Protein AF-0000000072976075 (afdb_homodimer)

Sequence (258 aa):
MTHRFPLRVYYEDTDFGGIVYYANYLKFIERGRSEWVRDKGVDQVAMKRDDGVVFAVRRVEADYYSPARYDDELVVVTAVEAVTGARWIVRQTVERGGEVLFSALVTIVAINEAGAPTRLPAAFRRNLNMTHRFPLRVYYEDTDFGGIVYYANYLKFIERGRSEWVRDKGVDQVAMKRDDGVVFAVRRVEADYYSPARYDDELVVVTAVEAVTGARWIVRQTVERGGEVLFSALVTIVAINEAGAPTRLPAAFRRNLN

Solvent-accessible surface area (backbone atoms only — not comparable to full-atom values): 13659 Å² total; per-residue (Å²): 132,76,42,79,36,79,46,72,39,46,77,89,44,40,42,98,87,62,26,47,34,77,51,48,55,52,53,51,47,48,52,32,49,52,53,48,42,43,74,43,67,47,54,67,66,55,36,33,73,77,68,39,36,47,80,41,74,40,34,41,41,35,41,49,72,51,84,54,40,70,67,40,64,34,34,23,38,40,36,80,74,46,74,61,68,32,34,39,32,35,41,34,36,38,23,47,92,82,43,73,25,33,39,32,43,38,33,34,32,27,22,34,84,87,67,42,77,34,72,56,55,66,48,55,64,68,55,74,110,132,76,44,80,35,80,48,72,37,46,78,89,44,40,43,99,85,60,27,48,33,77,53,50,54,52,53,52,48,48,52,32,49,51,51,49,43,44,75,42,68,44,55,65,67,55,36,33,73,77,68,39,34,46,80,40,73,40,33,40,40,36,41,48,73,51,84,53,40,72,67,38,66,35,35,22,36,41,38,79,72,46,73,60,67,31,35,38,32,34,40,35,34,38,22,47,91,82,42,72,25,30,39,34,43,37,34,34,32,26,23,35,84,87,67,43,78,32,72,55,55,66,48,56,65,67,54,73,110

Radius of gyration: 19.11 Å; Cα contacts (8 Å, |Δi|>4): 547; chains: 2; bounding box: 45×56×40 Å

InterPro domains:
  IPR006683 Thioesterase domain [PF03061] (17-100)
  IPR006684 Acyl-CoA thioester hydrolase YbgC/YbaW family [PIRSF003230] (2-128)
  IPR006684 Acyl-CoA thioester hydrolase YbgC/YbaW family [TIGR00051] (6-109)
  IPR014166 Tol-Pal system-associated acyl-CoA thioesterase [TIGR02799] (3-125)
  IPR029069 HotDog domain superfamily [SSF54637] (1-128)
  IPR050563 4-hydroxybenzoyl-CoA thioesterase [PTHR31793] (3-128)

Foldseek 3Di:
DKQKDKDWAAPVQADPVQFGDPVCVVVVLVVRVVVVCVVLVDDQVCCCVPPQKHKDWDDKDKDFAATHHHGFMKMKIKDWDDDDFFKTWIKIFIDGPRHTGMIMIIIMGMAGNVRHGGGDDPSVVVRND/DKQKDKDWAAPVQADPVQFGDPVCVVVVLVVRVVVVCVVLVDDQVCCCVPPQKHKDWDDKDKDFAATHHHGFMKMKIKDWDDDDFFKTWIKIFIDGPRHTGMIMIIIMGMAGNVRHGGGDDPSVVVRND

Nearest PDB structures (foldseek):
  3hm0-assembly1_B  TM=9.216E-01  e=7.846E-13  Bartonella henselae
  4k00-assembly1_A  TM=9.293E-01  e=4.569E-12  Synechocystis sp. PCC 6803 substr. Kazusa
  2egi-assembly1_C  TM=9.363E-01  e=1.166E-10  Aquifex aeolicus
  5wh9-assembly2_C-3  TM=9.247E-01  e=1.837E-10  Halalkalibacterium halodurans C-125
  1z54-assembly1_C  TM=9.366E-01  e=4.561E-10  Thermus thermophilus HB8

Organism: NCBI:txid391626

Structure (mmCIF, N/CA/C/O backbone):
data_AF-0000000072976075-model_v1
#
loop_
_entity.id
_entity.type
_entity.pdbx_description
1 polymer 'Acyl-CoA thioester hydrolase'
#
loop_
_atom_site.group_PDB
_atom_site.id
_atom_site.type_symbol
_atom_site.label_atom_id
_atom_site.label_alt_id
_atom_site.label_comp_id
_atom_site.label_asym_id
_atom_site.label_entity_id
_atom_site.label_seq_id
_atom_site.pdbx_PDB_ins_code
_atom_site.Cartn_x
_atom_si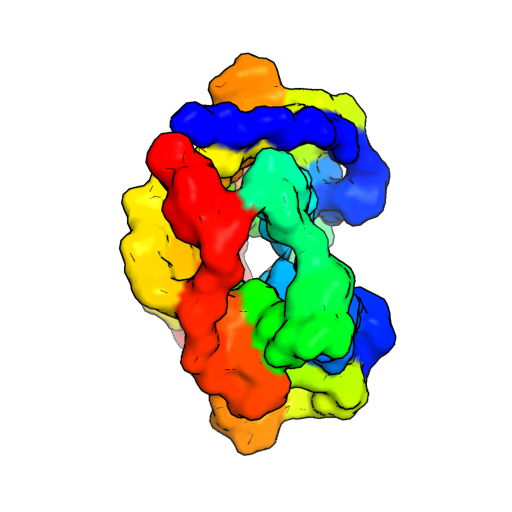te.Cartn_y
_atom_site.Cartn_z
_atom_site.occupancy
_atom_site.B_iso_or_equiv
_atom_site.auth_seq_id
_atom_site.auth_comp_id
_atom_site.auth_asym_id
_atom_site.auth_atom_id
_atom_site.pdbx_PDB_model_num
ATOM 1 N N . MET A 1 1 ? 13.117 22.078 -1.933 1 66.62 1 MET A N 1
ATOM 2 C CA . MET A 1 1 ? 14.172 21.234 -1.359 1 66.62 1 MET A CA 1
ATOM 3 C C . MET A 1 1 ? 13.648 19.844 -1.054 1 66.62 1 MET A C 1
ATOM 5 O O . MET A 1 1 ? 12.492 19.672 -0.658 1 66.62 1 MET A O 1
ATOM 9 N N . THR A 1 2 ? 14.367 18.656 -1.44 1 87.81 2 THR A N 1
ATOM 10 C CA . THR A 1 2 ? 13.992 17.25 -1.223 1 87.81 2 THR A CA 1
ATOM 11 C C . THR A 1 2 ? 14.32 16.828 0.204 1 87.81 2 THR A C 1
ATOM 13 O O . THR A 1 2 ? 15.289 17.312 0.798 1 87.81 2 THR A O 1
ATOM 16 N N . HIS A 1 3 ? 13.453 16.203 0.891 1 96.56 3 HIS A N 1
ATOM 17 C CA . HIS A 1 3 ? 13.633 15.625 2.219 1 96.56 3 HIS A CA 1
ATOM 18 C C . HIS A 1 3 ? 14.094 14.172 2.135 1 96.56 3 HIS A C 1
ATOM 20 O O . HIS A 1 3 ? 13.586 13.398 1.319 1 96.56 3 HIS A O 1
ATOM 26 N N . ARG A 1 4 ? 15.156 13.828 2.98 1 98.38 4 ARG A N 1
ATOM 27 C CA . ARG A 1 4 ? 15.734 12.484 2.99 1 98.38 4 ARG A CA 1
ATOM 28 C C . ARG A 1 4 ? 15.625 11.852 4.375 1 98.38 4 ARG A C 1
ATOM 30 O O . ARG A 1 4 ? 16.078 12.438 5.363 1 98.38 4 ARG A O 1
ATOM 37 N N . PHE A 1 5 ? 15.039 10.648 4.441 1 98.69 5 PHE A N 1
ATOM 38 C CA . PHE A 1 5 ? 14.82 9.93 5.691 1 98.69 5 PHE A CA 1
ATOM 39 C C . PHE A 1 5 ? 15.43 8.539 5.625 1 98.69 5 PHE A C 1
ATOM 41 O O . PHE A 1 5 ? 14.977 7.691 4.855 1 98.69 5 PHE A O 1
ATOM 48 N N . PRO A 1 6 ? 16.469 8.242 6.504 1 98.75 6 PRO A N 1
ATOM 49 C CA . PRO A 1 6 ? 17.078 6.918 6.492 1 98.75 6 PRO A CA 1
ATOM 50 C C . PRO A 1 6 ? 16.266 5.879 7.25 1 98.75 6 PRO A C 1
ATOM 52 O O . PRO A 1 6 ? 15.617 6.207 8.25 1 98.75 6 PRO A O 1
ATOM 55 N N . LEU A 1 7 ? 16.312 4.633 6.719 1 98.25 7 LEU A N 1
ATOM 56 C CA . LEU A 1 7 ? 15.719 3.541 7.48 1 98.25 7 LEU A CA 1
ATOM 57 C C . LEU A 1 7 ? 16.422 2.221 7.191 1 98.25 7 LEU A C 1
ATOM 59 O O . LEU A 1 7 ? 17.062 2.072 6.148 1 98.25 7 LEU A O 1
ATOM 63 N N . ARG A 1 8 ? 16.312 1.304 8.148 1 98.69 8 ARG A N 1
ATOM 64 C CA . ARG A 1 8 ? 16.828 -0.059 8.062 1 98.69 8 ARG A CA 1
ATOM 65 C C . ARG A 1 8 ? 15.703 -1.061 7.859 1 98.69 8 ARG A C 1
ATOM 67 O O . ARG A 1 8 ? 14.641 -0.937 8.477 1 98.69 8 ARG A O 1
ATOM 74 N N . VAL A 1 9 ? 15.938 -2.053 6.977 1 98.88 9 VAL A N 1
ATOM 75 C CA . VAL A 1 9 ? 14.969 -3.129 6.801 1 98.88 9 VAL A CA 1
ATOM 76 C C . VAL A 1 9 ? 15.164 -4.188 7.883 1 98.88 9 VAL A C 1
ATOM 78 O O . VAL A 1 9 ? 16.266 -4.703 8.062 1 98.88 9 VAL A O 1
ATOM 81 N N . TYR A 1 10 ? 14.102 -4.574 8.555 1 98.62 10 TYR A N 1
ATOM 82 C CA . TYR A 1 10 ? 14.133 -5.586 9.602 1 98.62 10 TYR A CA 1
ATOM 83 C C . TYR A 1 10 ? 13.352 -6.824 9.188 1 98.62 10 TYR A C 1
ATOM 85 O O . TYR A 1 10 ? 12.719 -6.844 8.125 1 98.62 10 TYR A O 1
ATOM 93 N N . TYR A 1 11 ? 13.367 -7.855 10.055 1 97.94 11 TYR A N 1
ATOM 94 C CA . TYR A 1 11 ? 12.742 -9.141 9.766 1 97.94 11 TYR A CA 1
ATOM 95 C C . TYR A 1 11 ? 11.258 -8.977 9.484 1 97.94 11 TYR A C 1
ATOM 97 O O . TYR A 1 11 ? 10.727 -9.586 8.547 1 97.94 11 TYR A O 1
ATOM 105 N N . GLU A 1 12 ? 10.531 -8.148 10.172 1 98 12 GLU A N 1
ATOM 106 C CA . GLU A 1 12 ? 9.078 -8 10.086 1 98 12 GLU A CA 1
ATOM 107 C C . GLU A 1 12 ? 8.672 -7.316 8.781 1 98 12 GLU A C 1
ATOM 109 O O . GLU A 1 12 ? 7.496 -7.316 8.414 1 98 12 GLU A O 1
ATOM 114 N N . ASP A 1 13 ? 9.703 -6.711 8.109 1 98.56 13 ASP A N 1
ATOM 115 C CA . ASP A 1 13 ? 9.422 -6.008 6.863 1 98.56 13 ASP A CA 1
ATOM 116 C C . ASP A 1 13 ? 9.375 -6.977 5.684 1 98.56 13 ASP A C 1
ATOM 118 O O . ASP A 1 13 ? 8.93 -6.617 4.594 1 98.56 13 ASP A O 1
ATOM 122 N N . THR A 1 14 ? 9.945 -8.211 5.812 1 98.31 14 THR A N 1
ATOM 123 C CA . THR A 1 14 ? 10.133 -9.133 4.695 1 98.31 14 THR A CA 1
ATOM 124 C C . THR A 1 14 ? 8.984 -10.148 4.633 1 98.31 14 THR A C 1
ATOM 126 O O . THR A 1 14 ? 8.141 -10.188 5.527 1 98.31 14 THR A O 1
ATOM 129 N N . ASP A 1 15 ? 8.93 -10.891 3.471 1 96.25 15 ASP A N 1
ATOM 130 C CA . ASP A 1 15 ? 7.824 -11.82 3.246 1 96.25 15 ASP A CA 1
ATOM 131 C C . ASP A 1 15 ? 8.344 -13.195 2.834 1 96.25 15 ASP A C 1
ATOM 133 O O . ASP A 1 15 ? 9.523 -13.5 3.018 1 96.25 15 ASP A O 1
ATOM 137 N N . PHE A 1 16 ? 7.371 -14.031 2.361 1 88.38 16 PHE A N 1
ATOM 138 C CA . PHE A 1 16 ? 7.574 -15.406 1.923 1 88.38 16 PHE A CA 1
ATOM 139 C C . PHE A 1 16 ? 8.672 -15.477 0.867 1 88.38 16 PHE A C 1
ATOM 141 O O . PHE A 1 16 ? 9.438 -16.438 0.829 1 88.38 16 PHE A O 1
ATOM 148 N N . GLY A 1 17 ? 8.93 -14.461 0.146 1 88 17 GLY A N 1
ATOM 149 C CA . GLY A 1 17 ? 9.93 -14.414 -0.907 1 88 17 GLY A CA 1
ATOM 150 C C . GLY A 1 17 ? 11.297 -13.984 -0.411 1 88 17 GLY A C 1
ATOM 151 O O . GLY A 1 17 ? 12.273 -14.008 -1.165 1 88 17 GLY A O 1
ATOM 152 N N . GLY A 1 18 ? 11.406 -13.531 0.884 1 91.56 18 GLY A N 1
ATOM 153 C CA . GLY A 1 18 ? 12.68 -13.125 1.468 1 91.56 18 GLY A CA 1
ATOM 154 C C . GLY A 1 18 ? 13.023 -11.672 1.186 1 91.56 18 GLY A C 1
ATOM 155 O O . GLY A 1 18 ? 14.172 -11.258 1.361 1 91.56 18 GLY A O 1
ATOM 156 N N . ILE A 1 19 ? 12.156 -11 0.648 1 97.75 19 ILE A N 1
ATOM 157 C CA . ILE A 1 19 ? 12.328 -9.586 0.322 1 97.75 19 ILE A CA 1
ATOM 158 C C . ILE A 1 19 ? 11.297 -8.75 1.081 1 97.75 19 ILE A C 1
ATOM 160 O O . ILE A 1 19 ? 10.414 -9.297 1.741 1 97.75 19 ILE A O 1
ATOM 164 N N . VAL A 1 20 ? 11.469 -7.453 1.024 1 98.81 20 VAL A N 1
ATOM 165 C CA . VAL A 1 20 ? 10.484 -6.586 1.661 1 98.81 20 VAL A CA 1
ATOM 166 C C . VAL A 1 20 ? 9.109 -6.82 1.041 1 98.81 20 VAL A C 1
ATOM 168 O O . VAL A 1 20 ? 8.961 -6.789 -0.183 1 98.81 20 VAL A O 1
ATOM 171 N N . TYR A 1 21 ? 8.125 -7.027 1.901 1 98.81 21 TYR A N 1
ATOM 172 C CA . TYR A 1 21 ? 6.738 -7.156 1.477 1 98.81 21 TYR A CA 1
ATOM 173 C C . TYR A 1 21 ? 6.27 -5.898 0.751 1 98.81 21 TYR A C 1
ATOM 175 O O . TYR A 1 21 ? 6.492 -4.781 1.225 1 98.81 21 TYR A O 1
ATOM 183 N N . TYR A 1 22 ? 5.59 -6.062 -0.403 1 98.75 22 TYR A N 1
ATOM 184 C CA . TYR A 1 22 ? 5.359 -4.93 -1.293 1 98.75 22 TYR A CA 1
ATOM 185 C C . TYR A 1 22 ? 4.551 -3.844 -0.596 1 98.75 22 TYR A C 1
ATOM 187 O O . TYR A 1 22 ? 4.805 -2.652 -0.782 1 98.75 22 TYR A O 1
ATOM 195 N N . ALA A 1 23 ? 3.617 -4.242 0.257 1 98.88 23 ALA A N 1
ATOM 196 C CA . ALA A 1 23 ? 2.764 -3.256 0.913 1 98.88 23 ALA A CA 1
ATOM 197 C C . ALA A 1 23 ? 3.557 -2.426 1.918 1 98.88 23 ALA A C 1
ATOM 199 O O . ALA A 1 23 ? 3.17 -1.302 2.248 1 98.88 23 ALA A O 1
ATOM 200 N N . ASN A 1 24 ? 4.648 -2.953 2.402 1 98.88 24 ASN A N 1
ATOM 201 C CA . ASN A 1 24 ? 5.406 -2.273 3.449 1 98.88 24 ASN A CA 1
ATOM 202 C C . ASN A 1 24 ? 6.133 -1.046 2.908 1 98.88 24 ASN A C 1
ATOM 204 O O . ASN A 1 24 ? 6.535 -0.169 3.676 1 98.88 24 ASN A O 1
ATOM 208 N N . TYR A 1 25 ? 6.293 -0.945 1.607 1 98.94 25 TYR A N 1
ATOM 209 C CA . TYR A 1 25 ? 6.879 0.266 1.043 1 98.94 25 TYR A CA 1
ATOM 210 C C . TYR A 1 25 ? 6 1.479 1.326 1 98.94 25 TYR A C 1
ATOM 212 O O . TYR A 1 25 ? 6.5 2.596 1.473 1 98.94 25 TYR A O 1
ATOM 220 N N . LEU A 1 26 ? 4.676 1.259 1.432 1 98.94 26 LEU A N 1
ATOM 221 C CA . LEU A 1 26 ? 3.795 2.363 1.79 1 98.94 26 LEU A CA 1
ATOM 222 C C . LEU A 1 26 ? 4.031 2.805 3.23 1 98.94 26 LEU A C 1
ATOM 224 O O . LEU A 1 26 ? 3.904 3.988 3.553 1 98.94 26 LEU A O 1
ATOM 228 N N . LYS A 1 27 ? 4.406 1.882 4.094 1 98.81 27 LYS A N 1
ATOM 229 C CA . LYS A 1 27 ? 4.766 2.252 5.461 1 98.81 27 LYS A CA 1
ATOM 230 C C . LYS A 1 27 ? 6.055 3.066 5.492 1 98.81 27 LYS A C 1
ATOM 232 O O . LYS A 1 27 ? 6.172 4.027 6.254 1 98.81 27 LYS A O 1
ATOM 237 N N . PHE A 1 28 ? 6.984 2.652 4.672 1 98.94 28 PHE A N 1
ATOM 238 C CA . PHE A 1 28 ? 8.25 3.375 4.609 1 98.94 28 PHE A CA 1
ATOM 239 C C . PHE A 1 28 ? 8.023 4.824 4.191 1 98.94 28 PHE A C 1
ATOM 241 O O . PHE A 1 28 ? 8.5 5.746 4.852 1 98.94 28 PHE A O 1
ATOM 248 N N . ILE A 1 29 ? 7.277 4.992 3.111 1 98.88 29 ILE A N 1
ATOM 249 C CA . ILE A 1 29 ? 7.141 6.352 2.602 1 98.88 29 ILE A CA 1
ATOM 250 C C . ILE A 1 29 ? 6.246 7.168 3.539 1 98.88 29 ILE A C 1
ATOM 252 O O . ILE A 1 29 ? 6.402 8.383 3.648 1 98.88 29 ILE A O 1
ATOM 256 N N . GLU A 1 30 ? 5.32 6.52 4.234 1 98.75 30 GLU A N 1
ATOM 257 C CA . GLU A 1 30 ? 4.543 7.219 5.254 1 98.75 30 GLU A CA 1
ATOM 258 C C . GLU A 1 30 ? 5.449 7.781 6.348 1 98.75 30 GLU A C 1
ATOM 260 O O . GLU A 1 30 ? 5.262 8.914 6.797 1 98.75 30 GLU A O 1
ATOM 265 N N . ARG A 1 31 ? 6.41 7.016 6.805 1 98.38 31 ARG A N 1
ATOM 266 C CA . ARG A 1 31 ? 7.348 7.512 7.809 1 98.38 31 ARG A CA 1
ATOM 267 C C . ARG A 1 31 ? 8.148 8.695 7.27 1 98.38 31 ARG A C 1
ATOM 269 O O . ARG A 1 31 ? 8.336 9.695 7.969 1 98.38 31 ARG A O 1
ATOM 276 N N . GLY A 1 32 ? 8.609 8.5 6.016 1 98.38 32 GLY A N 1
ATOM 277 C CA . GLY A 1 32 ? 9.297 9.625 5.387 1 98.38 32 GLY A CA 1
ATOM 278 C C . GLY A 1 32 ? 8.445 10.875 5.312 1 98.38 32 GLY A C 1
ATOM 279 O O . GLY A 1 32 ? 8.922 11.969 5.625 1 98.38 32 GLY A O 1
ATOM 280 N N . ARG A 1 33 ? 7.258 10.773 4.941 1 97.38 33 ARG A N 1
ATOM 281 C CA . ARG A 1 33 ? 6.344 11.906 4.805 1 97.38 33 ARG A CA 1
ATOM 282 C C . ARG A 1 33 ? 6.035 12.523 6.164 1 97.38 33 ARG A C 1
ATOM 284 O O . ARG A 1 33 ? 5.938 13.75 6.285 1 97.38 33 ARG A O 1
ATOM 291 N N . SER A 1 34 ? 5.863 11.625 7.203 1 96.75 34 SER A N 1
ATOM 292 C CA . SER A 1 34 ? 5.617 12.117 8.555 1 96.75 34 SER A CA 1
ATOM 293 C C . SER A 1 34 ? 6.781 12.969 9.055 1 96.75 34 SER A C 1
ATOM 295 O O . SER A 1 34 ? 6.574 14.016 9.664 1 96.75 34 SER A O 1
ATOM 297 N N . GLU A 1 35 ? 7.973 12.539 8.758 1 97.19 35 GLU A N 1
ATOM 298 C CA . GLU A 1 35 ? 9.156 13.305 9.156 1 97.19 35 GLU A CA 1
ATOM 299 C C . GLU A 1 35 ? 9.266 14.602 8.352 1 97.19 35 GLU A C 1
ATOM 301 O O . GLU A 1 35 ? 9.695 15.625 8.883 1 97.19 35 GLU A O 1
ATOM 306 N N . TRP A 1 36 ? 8.914 14.547 7.129 1 95.56 36 TRP A N 1
ATOM 307 C CA . TRP A 1 36 ? 8.859 15.766 6.328 1 95.56 36 TRP A CA 1
ATOM 308 C C . TRP A 1 36 ? 7.898 16.781 6.941 1 95.56 36 TRP A C 1
ATOM 310 O O . TRP A 1 36 ? 8.25 17.953 7.121 1 95.56 36 TRP A O 1
ATOM 320 N N . VAL A 1 37 ? 6.738 16.375 7.23 1 94.44 37 VAL A N 1
ATOM 321 C CA . VAL A 1 37 ? 5.703 17.219 7.816 1 94.44 37 VAL A CA 1
ATOM 322 C C . VAL A 1 37 ? 6.207 17.828 9.125 1 94.44 37 VAL A C 1
ATOM 324 O O . VAL A 1 37 ? 6.016 19.016 9.383 1 94.44 37 VAL A O 1
ATOM 327 N N . ARG A 1 38 ? 6.805 16.984 9.945 1 94.19 38 ARG A N 1
ATOM 328 C CA . ARG A 1 38 ? 7.383 17.453 11.203 1 94.19 38 ARG A CA 1
ATOM 329 C C . ARG A 1 38 ? 8.406 18.547 10.961 1 94.19 38 ARG A C 1
ATOM 331 O O . ARG A 1 38 ? 8.414 19.562 11.68 1 94.19 38 ARG A O 1
ATOM 338 N N . ASP A 1 39 ? 9.203 18.422 9.984 1 93 39 ASP A N 1
ATOM 339 C CA . ASP A 1 39 ? 10.242 19.391 9.648 1 93 39 ASP A CA 1
ATOM 340 C C . ASP A 1 39 ? 9.633 20.719 9.195 1 93 39 ASP A C 1
ATOM 342 O O . ASP A 1 39 ? 10.289 21.75 9.242 1 93 39 ASP A O 1
ATOM 346 N N . LYS A 1 40 ? 8.438 20.672 8.742 1 91.25 40 LYS A N 1
ATOM 347 C CA . LYS A 1 40 ? 7.738 21.891 8.328 1 91.25 40 LYS A CA 1
ATOM 348 C C . LYS A 1 40 ? 7.07 22.578 9.516 1 91.25 40 LYS A C 1
ATOM 350 O O . LYS A 1 40 ? 6.402 23.594 9.352 1 91.25 40 LYS A O 1
ATOM 355 N N . GLY A 1 41 ? 7.18 21.969 10.688 1 91.69 41 GLY A N 1
ATOM 356 C CA . GLY A 1 41 ? 6.645 22.594 11.883 1 91.69 41 GLY A CA 1
ATOM 357 C C . GLY A 1 41 ? 5.211 22.188 12.18 1 91.69 41 GLY A C 1
ATOM 358 O O . GLY A 1 41 ? 4.523 22.844 12.961 1 91.69 41 GLY A O 1
ATOM 359 N N . VAL A 1 42 ? 4.785 21.188 11.484 1 93.5 42 VAL A N 1
ATOM 360 C CA . VAL A 1 42 ? 3.42 20.719 11.703 1 93.5 42 VAL A CA 1
ATOM 361 C C . VAL A 1 42 ? 3.418 19.594 12.734 1 93.5 42 VAL A C 1
ATOM 363 O O . VAL A 1 42 ? 4.07 18.562 12.547 1 93.5 42 VAL A O 1
ATOM 366 N N . ASP A 1 43 ? 2.711 19.828 13.844 1 94.5 43 ASP A N 1
ATOM 367 C CA . ASP A 1 43 ? 2.426 18.812 14.852 1 94.5 43 ASP A CA 1
ATOM 368 C C . ASP A 1 43 ? 1.078 18.141 14.586 1 94.5 43 ASP A C 1
ATOM 370 O O . ASP A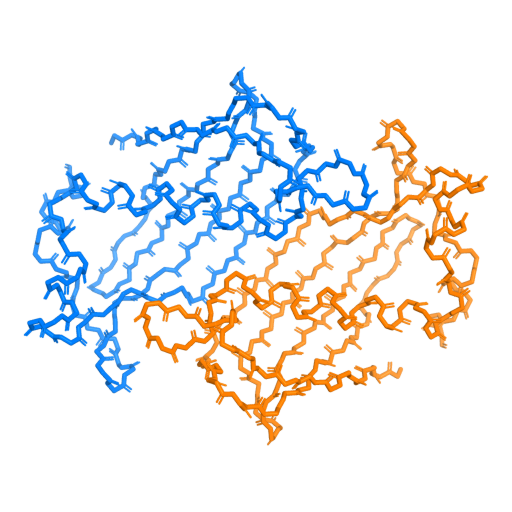 1 43 ? 0.029 18.703 14.922 1 94.5 43 ASP A O 1
ATOM 374 N N . GLN A 1 44 ? 1.179 16.953 14.078 1 94.12 44 GLN A N 1
ATOM 375 C CA . GLN A 1 44 ? -0.041 16.281 13.641 1 94.12 44 GLN A CA 1
ATOM 376 C C . GLN A 1 44 ? -0.891 15.852 14.828 1 94.12 44 GLN A C 1
ATOM 378 O O . GLN A 1 44 ? -2.113 15.742 14.719 1 94.12 44 GLN A O 1
ATOM 383 N N . VAL A 1 45 ? -0.277 15.562 15.984 1 95.44 45 VAL A N 1
ATOM 384 C CA . VAL A 1 45 ? -1.02 15.227 17.188 1 95.44 45 VAL A CA 1
ATOM 385 C C . VAL A 1 45 ? -1.819 16.438 17.656 1 95.44 45 VAL A C 1
ATOM 387 O O . VAL A 1 45 ? -3.021 16.344 17.906 1 95.44 45 VAL A O 1
ATOM 390 N N . ALA A 1 46 ? -1.177 17.594 17.719 1 95.25 46 ALA A N 1
ATOM 391 C CA . ALA A 1 46 ? -1.851 18.844 18.109 1 95.25 46 ALA A CA 1
ATOM 392 C C . ALA A 1 46 ? -2.922 19.219 17.094 1 95.25 46 ALA A C 1
ATOM 394 O O . ALA A 1 46 ? -3.998 19.688 17.469 1 95.25 46 ALA A O 1
ATOM 395 N N . MET A 1 47 ? -2.58 19.078 15.82 1 94.12 47 MET A N 1
ATOM 396 C CA . MET A 1 47 ? -3.512 19.375 14.734 1 94.12 47 MET A CA 1
ATOM 397 C C . MET A 1 47 ? -4.809 18.594 14.898 1 94.12 47 MET A C 1
ATOM 399 O O . MET A 1 47 ? -5.898 19.156 14.773 1 94.12 47 MET A O 1
ATOM 403 N N . LYS A 1 48 ? -4.668 17.344 15.211 1 94.56 48 LYS A N 1
ATOM 404 C CA . LYS A 1 48 ? -5.855 16.516 15.438 1 94.56 48 LYS A CA 1
ATOM 405 C C . LYS A 1 48 ? -6.562 16.922 16.734 1 94.56 48 LYS A C 1
ATOM 407 O O . LYS A 1 48 ? -7.781 17.109 16.75 1 94.56 48 LYS A O 1
ATOM 412 N N . ARG A 1 49 ? -5.824 17.078 17.797 1 95.12 49 ARG A N 1
ATOM 413 C CA . ARG A 1 49 ? -6.371 17.359 19.125 1 95.12 49 ARG A CA 1
ATOM 414 C C . ARG A 1 49 ? -7.07 18.719 19.156 1 95.12 49 ARG A C 1
ATOM 416 O O . ARG A 1 49 ? -8.203 18.828 19.625 1 95.12 49 ARG A O 1
ATOM 423 N N . ASP A 1 50 ? -6.504 19.734 18.562 1 95.25 50 ASP A N 1
ATOM 424 C CA . ASP A 1 50 ? -6.938 21.109 18.75 1 95.25 50 ASP A CA 1
ATOM 425 C C . ASP A 1 50 ? -7.875 21.547 17.625 1 95.25 50 ASP A C 1
ATOM 427 O O . ASP A 1 50 ? -8.758 22.375 17.828 1 95.25 50 ASP A O 1
ATOM 431 N N . ASP A 1 51 ? -7.738 20.953 16.422 1 93.88 51 ASP A N 1
ATOM 432 C CA . ASP A 1 51 ? -8.477 21.453 15.266 1 93.88 51 ASP A CA 1
ATOM 433 C C . ASP A 1 51 ? -9.398 20.375 14.695 1 93.88 51 ASP A C 1
ATOM 435 O O . ASP A 1 51 ? -10.234 20.672 13.836 1 93.88 51 ASP A O 1
ATOM 439 N N . GLY A 1 52 ? -9.211 19.109 15.078 1 93.5 52 GLY A N 1
ATOM 440 C CA . GLY A 1 52 ? -9.977 18.016 14.5 1 93.5 52 GLY A CA 1
ATOM 441 C C . GLY A 1 52 ? -9.633 17.734 13.055 1 93.5 52 GLY A C 1
ATOM 442 O O . GLY A 1 52 ? -10.484 17.312 12.273 1 93.5 52 GLY A O 1
ATOM 443 N N . VAL A 1 53 ? -8.359 18.094 12.68 1 94.75 53 VAL A N 1
ATOM 444 C CA . VAL A 1 53 ? -7.938 17.953 11.289 1 94.75 53 VAL A CA 1
ATOM 445 C C . VAL A 1 53 ? -6.863 16.875 11.18 1 94.75 53 VAL A C 1
ATOM 447 O O . VAL A 1 53 ? -5.961 16.797 12.016 1 94.75 53 VAL A O 1
ATOM 450 N N . VAL A 1 54 ? -7.043 16 10.18 1 96 54 VAL A N 1
ATOM 451 C CA . VAL A 1 54 ? -6.035 14.977 9.906 1 96 54 VAL A CA 1
ATOM 452 C C . VAL A 1 54 ? -5.723 14.953 8.414 1 96 54 VAL A C 1
ATOM 454 O O . VAL A 1 54 ? -6.449 15.539 7.609 1 96 54 VAL A O 1
ATOM 457 N N . PHE A 1 55 ? -4.609 14.375 8.055 1 96 55 PHE A N 1
ATOM 458 C CA . PHE A 1 55 ? -4.285 14.07 6.664 1 96 55 PHE A CA 1
ATOM 459 C C . PHE A 1 55 ? -4.805 12.695 6.273 1 96 55 PHE A C 1
ATOM 461 O O . PHE A 1 55 ? -4.617 11.719 7.008 1 96 55 PHE A O 1
ATOM 468 N N . ALA A 1 56 ? -5.426 12.617 5.129 1 97.19 56 ALA A N 1
ATOM 469 C CA . ALA A 1 56 ? -5.934 11.359 4.594 1 97.19 56 ALA A CA 1
ATOM 470 C C . ALA A 1 56 ? -5.383 11.094 3.195 1 97.19 56 ALA A C 1
ATOM 472 O O . ALA A 1 56 ? -5.398 11.977 2.336 1 97.19 56 ALA A O 1
ATOM 473 N N . VAL A 1 57 ? -4.891 9.938 2.998 1 98.5 57 VAL A N 1
ATOM 474 C CA . VAL A 1 57 ? -4.484 9.516 1.659 1 98.5 57 VAL A CA 1
ATOM 475 C C . VAL A 1 57 ? -5.723 9.273 0.797 1 98.5 57 VAL A C 1
ATOM 477 O O . VAL A 1 57 ? -6.641 8.562 1.209 1 98.5 57 VAL A O 1
ATOM 480 N N . ARG A 1 58 ? -5.68 9.797 -0.443 1 98.56 58 ARG A N 1
ATOM 481 C CA . ARG A 1 58 ? -6.816 9.664 -1.351 1 98.56 58 ARG A CA 1
ATOM 482 C C . ARG A 1 58 ? -6.461 8.789 -2.551 1 98.56 58 ARG A C 1
ATOM 484 O O . ARG A 1 58 ? -7.34 8.172 -3.154 1 98.56 58 ARG A O 1
ATOM 491 N N . ARG A 1 59 ? -5.289 8.883 -2.936 1 98.94 59 ARG A N 1
ATOM 492 C CA . ARG A 1 59 ? -4.852 8.125 -4.102 1 98.94 59 ARG A CA 1
ATOM 493 C C . ARG A 1 59 ? -3.367 7.785 -4.008 1 98.94 59 ARG A C 1
ATOM 495 O O . ARG A 1 59 ? -2.564 8.609 -3.559 1 98.94 59 ARG A O 1
ATOM 502 N N . VAL A 1 60 ? -3.004 6.59 -4.434 1 98.94 60 VAL A N 1
ATOM 503 C CA . VAL A 1 60 ? -1.613 6.164 -4.555 1 98.94 60 VAL A CA 1
ATOM 504 C C . VAL A 1 60 ? -1.372 5.566 -5.938 1 98.94 60 VAL A C 1
ATOM 506 O O . VAL A 1 60 ? -2.145 4.723 -6.402 1 98.94 60 VAL A O 1
ATOM 509 N N . GLU A 1 61 ? -0.352 6.02 -6.609 1 98.94 61 GLU A N 1
ATOM 510 C CA . GLU A 1 61 ? 0.231 5.367 -7.777 1 98.94 61 GLU A CA 1
ATOM 511 C C . GLU A 1 61 ? 1.678 4.957 -7.52 1 98.94 61 GLU A C 1
ATOM 513 O O . GLU A 1 61 ? 2.549 5.812 -7.34 1 98.94 61 GLU A O 1
ATOM 518 N N . ALA A 1 62 ? 1.915 3.672 -7.574 1 98.94 62 ALA A N 1
ATOM 519 C CA . ALA A 1 62 ? 3.221 3.188 -7.133 1 98.94 62 ALA A CA 1
ATOM 520 C C . ALA A 1 62 ? 3.826 2.232 -8.156 1 98.94 62 ALA A C 1
ATOM 522 O O . ALA A 1 62 ? 3.117 1.408 -8.742 1 98.94 62 ALA A O 1
ATOM 523 N N . ASP A 1 63 ? 5.121 2.344 -8.297 1 98.94 63 ASP A N 1
ATOM 524 C CA . ASP A 1 63 ? 5.898 1.439 -9.141 1 98.94 63 ASP A CA 1
ATOM 525 C C . ASP A 1 63 ? 6.984 0.734 -8.336 1 98.94 63 ASP A C 1
ATOM 527 O O . ASP A 1 63 ? 7.723 1.375 -7.582 1 98.94 63 ASP A O 1
ATOM 531 N N . TYR A 1 64 ? 6.984 -0.55 -8.523 1 98.88 64 TYR A N 1
ATOM 532 C CA . TYR A 1 64 ? 7.98 -1.398 -7.875 1 98.88 64 TYR A CA 1
ATOM 533 C C . TYR A 1 64 ? 9.055 -1.837 -8.867 1 98.88 64 TYR A C 1
ATOM 535 O O . TYR A 1 64 ? 8.773 -2.607 -9.789 1 98.88 64 TYR A O 1
ATOM 543 N N . TYR A 1 65 ? 10.281 -1.408 -8.633 1 98.56 65 TYR A N 1
ATOM 544 C CA . TYR A 1 65 ? 11.312 -1.622 -9.641 1 98.56 65 TYR A CA 1
ATOM 545 C C . TYR A 1 65 ? 12.219 -2.789 -9.258 1 98.56 65 TYR A C 1
ATOM 547 O O . TYR A 1 65 ? 12.562 -3.619 -10.102 1 98.56 65 TYR A O 1
ATOM 555 N N . SER A 1 66 ? 12.719 -2.809 -8.047 1 97.94 66 SER A N 1
ATOM 556 C CA . SER A 1 66 ? 13.578 -3.854 -7.508 1 97.94 66 SER A CA 1
ATOM 557 C C . SER A 1 66 ? 13.359 -4.035 -6.012 1 97.94 66 SER A C 1
ATOM 559 O O . SER A 1 66 ? 12.977 -3.09 -5.316 1 97.94 66 SER A O 1
ATOM 561 N N . PRO A 1 67 ? 13.602 -5.219 -5.52 1 98 67 PRO A N 1
ATOM 562 C CA . PRO A 1 67 ? 13.273 -5.469 -4.113 1 98 67 PRO A CA 1
ATOM 563 C C . PRO A 1 67 ? 14.375 -5.016 -3.16 1 98 67 PRO A C 1
ATOM 565 O O . PRO A 1 67 ? 15.555 -5.113 -3.486 1 98 67 PRO A O 1
ATOM 568 N N . ALA A 1 68 ? 13.961 -4.5 -1.985 1 98.75 68 ALA A N 1
ATOM 569 C CA . ALA A 1 68 ? 14.859 -4.391 -0.84 1 98.75 68 ALA A CA 1
ATOM 570 C C . ALA A 1 68 ? 14.891 -5.691 -0.043 1 98.75 68 ALA A C 1
ATOM 572 O O . ALA A 1 68 ? 13.992 -6.523 -0.159 1 98.75 68 ALA A O 1
ATOM 573 N N . ARG A 1 69 ? 15.969 -5.859 0.772 1 98.31 69 ARG A N 1
ATOM 574 C CA . ARG A 1 69 ? 16.188 -7.086 1.529 1 98.31 69 ARG A CA 1
ATOM 575 C C . ARG A 1 69 ? 16.547 -6.781 2.98 1 98.31 69 ARG A C 1
ATOM 577 O O . ARG A 1 69 ? 16.891 -5.645 3.314 1 98.31 69 ARG A O 1
ATOM 584 N N . TYR A 1 70 ? 16.453 -7.781 3.785 1 98.44 70 TYR A N 1
ATOM 585 C CA . TYR A 1 70 ? 16.812 -7.668 5.195 1 98.44 70 TYR A CA 1
ATOM 586 C C . TYR A 1 70 ? 18.141 -6.941 5.371 1 98.44 70 TYR A C 1
ATOM 588 O O . TYR A 1 70 ? 19.094 -7.195 4.637 1 98.44 70 TYR A O 1
ATOM 596 N N . ASP A 1 71 ? 18.125 -6.055 6.266 1 98.38 71 ASP A N 1
ATOM 597 C CA . ASP A 1 71 ? 19.297 -5.324 6.746 1 98.38 71 ASP A CA 1
ATOM 598 C C . ASP A 1 71 ? 19.734 -4.27 5.734 1 98.38 71 ASP A C 1
ATOM 600 O O . ASP A 1 71 ? 20.719 -3.562 5.961 1 98.38 71 ASP A O 1
ATOM 604 N N . ASP A 1 72 ? 19.078 -4.145 4.582 1 98.75 72 ASP A N 1
ATOM 605 C CA . ASP A 1 72 ? 19.375 -3.053 3.66 1 98.75 72 ASP A CA 1
ATOM 606 C C . ASP A 1 72 ? 19.25 -1.697 4.355 1 98.75 72 ASP A C 1
ATOM 608 O O . ASP A 1 72 ? 18.344 -1.488 5.16 1 98.75 72 ASP A O 1
ATOM 612 N N . GLU A 1 73 ? 20.188 -0.805 4.082 1 98.81 73 GLU A N 1
ATOM 613 C CA . GLU A 1 73 ? 20.062 0.61 4.418 1 98.81 73 GLU A CA 1
ATOM 614 C C . GLU A 1 73 ? 19.391 1.393 3.293 1 98.81 73 GLU A C 1
ATOM 616 O O . GLU A 1 73 ? 19.953 1.516 2.199 1 98.81 73 GLU A O 1
ATOM 621 N N . LEU A 1 74 ? 18.219 1.968 3.592 1 98.94 74 LEU A N 1
ATOM 622 C CA . LEU A 1 74 ? 17.422 2.66 2.586 1 98.94 74 LEU A CA 1
ATOM 623 C C . LEU A 1 74 ? 17.297 4.145 2.918 1 98.94 74 LEU A C 1
ATOM 625 O O . LEU A 1 74 ? 17.625 4.562 4.031 1 98.94 74 LEU A O 1
ATOM 629 N N . VAL A 1 75 ? 16.922 4.898 1.895 1 98.94 75 VAL A N 1
ATOM 630 C CA . VAL A 1 75 ? 16.562 6.305 2.066 1 98.94 75 VAL A CA 1
ATOM 631 C C . VAL A 1 75 ? 15.211 6.578 1.401 1 98.94 75 VAL A C 1
ATOM 633 O O . VAL A 1 75 ? 15.016 6.242 0.231 1 98.94 75 VAL A O 1
ATOM 636 N N . VAL A 1 76 ? 14.297 7.141 2.17 1 98.94 76 VAL A N 1
ATOM 637 C CA . VAL A 1 76 ? 13.062 7.652 1.595 1 98.94 76 VAL A CA 1
ATOM 638 C C . VAL A 1 76 ? 13.242 9.117 1.188 1 98.94 76 VAL A C 1
ATOM 640 O O . VAL A 1 76 ? 13.633 9.945 2.006 1 98.94 76 VAL A O 1
ATOM 643 N N . VAL A 1 77 ? 12.953 9.359 -0.072 1 98.75 77 VAL A N 1
ATOM 644 C CA . VAL A 1 77 ? 13.023 10.727 -0.583 1 98.75 77 VAL A CA 1
ATOM 645 C C . VAL A 1 77 ? 11.617 11.266 -0.822 1 98.75 77 VAL A C 1
ATOM 647 O O . VAL A 1 77 ? 10.797 10.602 -1.456 1 98.75 77 VAL A O 1
ATOM 650 N N . THR A 1 78 ? 11.359 12.492 -0.294 1 98.12 78 THR A N 1
ATOM 651 C CA . THR A 1 78 ? 10.047 13.125 -0.379 1 98.12 78 THR A CA 1
ATOM 652 C C . THR A 1 78 ? 10.141 14.484 -1.06 1 98.12 78 THR A C 1
ATOM 654 O O . THR A 1 78 ? 10.953 15.32 -0.669 1 98.12 78 THR A O 1
ATOM 657 N N . ALA A 1 79 ? 9.352 14.672 -2.084 1 96.19 79 ALA A N 1
ATOM 658 C CA . ALA A 1 79 ? 9.266 15.938 -2.807 1 96.19 79 ALA A CA 1
ATOM 659 C C . ALA A 1 79 ? 7.816 16.312 -3.1 1 96.19 79 ALA A C 1
ATOM 661 O O . ALA A 1 79 ? 7.102 15.555 -3.77 1 96.19 79 ALA A O 1
ATOM 662 N N . VAL A 1 80 ? 7.371 17.484 -2.717 1 95 80 VAL A N 1
ATOM 663 C CA . VAL A 1 80 ? 6.008 17.938 -2.982 1 95 80 VAL A CA 1
ATOM 664 C C . VAL A 1 80 ? 5.895 18.422 -4.426 1 95 80 VAL A C 1
ATOM 666 O O . VAL A 1 80 ? 6.691 19.234 -4.879 1 95 80 VAL A O 1
ATOM 669 N N . GLU A 1 81 ? 4.875 17.938 -5.078 1 95.19 81 GLU A N 1
ATOM 670 C CA . GLU A 1 81 ? 4.699 18.25 -6.488 1 95.19 81 GLU A CA 1
ATOM 671 C C . GLU A 1 81 ? 3.664 19.359 -6.676 1 95.19 81 GLU A C 1
ATOM 673 O O . GLU A 1 81 ? 3.777 20.172 -7.598 1 95.19 81 GLU A O 1
ATOM 678 N N . ALA A 1 82 ? 2.699 19.344 -5.949 1 93.62 82 ALA A N 1
ATOM 679 C CA . ALA A 1 82 ? 1.611 20.312 -6.074 1 93.62 82 ALA A CA 1
ATOM 680 C C . ALA A 1 82 ? 0.89 20.5 -4.746 1 93.62 82 ALA A C 1
ATOM 682 O O . ALA A 1 82 ? 0.821 19.578 -3.93 1 93.62 82 ALA A O 1
ATOM 683 N N . VAL A 1 83 ? 0.405 21.734 -4.57 1 93 83 VAL A N 1
ATOM 684 C CA . VAL A 1 83 ? -0.399 22.062 -3.395 1 93 83 VAL A CA 1
ATOM 685 C C . VAL A 1 83 ? -1.596 22.906 -3.807 1 93 83 VAL A C 1
ATOM 687 O O . VAL A 1 83 ? -1.452 23.859 -4.578 1 93 83 VAL A O 1
ATOM 690 N N . THR A 1 84 ? -2.711 22.5 -3.443 1 87 84 THR A N 1
ATOM 691 C CA . THR A 1 84 ? -3.912 23.328 -3.51 1 87 84 THR A CA 1
ATOM 692 C C . THR A 1 84 ? -4.395 23.688 -2.109 1 87 84 THR A C 1
ATOM 694 O O . THR A 1 84 ? -3.682 23.484 -1.126 1 87 84 THR A O 1
ATOM 697 N N . GLY A 1 85 ? -5.734 24.203 -1.883 1 87.5 85 GLY A N 1
ATOM 698 C CA . GLY A 1 85 ? -6.188 24.641 -0.571 1 87.5 85 GLY A CA 1
ATOM 699 C C . GLY A 1 85 ? -6.289 23.5 0.43 1 87.5 85 GLY A C 1
ATOM 700 O O . GLY A 1 85 ? -5.82 23.625 1.563 1 87.5 85 GLY A O 1
ATOM 701 N N . ALA A 1 86 ? -6.73 22.344 0.106 1 95.06 86 ALA A N 1
ATOM 702 C CA . ALA A 1 86 ? -6.891 21.25 1.066 1 95.06 86 ALA A CA 1
ATOM 703 C C . ALA A 1 86 ? -6.047 20.047 0.67 1 95.06 86 ALA A C 1
ATOM 705 O O . ALA A 1 86 ? -5.902 19.094 1.448 1 95.06 86 ALA A O 1
ATOM 706 N N . ARG A 1 87 ? -5.375 20.172 -0.542 1 96.25 87 ARG A N 1
ATOM 707 C CA . ARG A 1 87 ? -4.777 18.969 -1.129 1 96.25 87 ARG A CA 1
ATOM 708 C C . ARG A 1 87 ? -3.311 19.203 -1.469 1 96.25 87 ARG A C 1
ATOM 710 O O . ARG A 1 87 ? -2.934 20.297 -1.904 1 96.25 87 ARG A O 1
ATOM 717 N N . TRP A 1 88 ? -2.594 18.141 -1.312 1 95.62 88 TRP A N 1
ATOM 718 C CA . TRP A 1 88 ? -1.232 18.172 -1.833 1 95.62 88 TRP A CA 1
ATOM 719 C C . TRP A 1 88 ? -0.833 16.828 -2.414 1 95.62 88 TRP A C 1
ATOM 721 O O . TRP A 1 88 ? -1.316 15.781 -1.965 1 95.62 88 TRP A O 1
ATOM 731 N N . ILE A 1 89 ? -0.032 16.906 -3.482 1 97.5 89 ILE A N 1
ATOM 732 C CA . ILE A 1 89 ? 0.51 15.734 -4.176 1 97.5 89 ILE A CA 1
ATOM 733 C C . ILE A 1 89 ? 2.014 15.641 -3.93 1 97.5 89 ILE A C 1
ATOM 735 O O . ILE A 1 89 ? 2.74 16.625 -4.105 1 97.5 89 ILE A O 1
ATOM 739 N N . VAL A 1 90 ? 2.443 14.453 -3.553 1 97.31 90 VAL A N 1
ATOM 740 C CA . VAL A 1 90 ? 3.84 14.266 -3.174 1 97.31 90 VAL A CA 1
ATOM 741 C C . VAL A 1 90 ? 4.43 13.086 -3.939 1 97.31 90 VAL A C 1
ATOM 743 O O . VAL A 1 90 ? 3.791 12.039 -4.074 1 97.31 90 VAL A O 1
ATOM 746 N N . ARG A 1 91 ? 5.59 13.305 -4.488 1 98.31 91 ARG A N 1
ATOM 747 C CA . ARG A 1 91 ? 6.395 12.242 -5.082 1 98.31 91 ARG A CA 1
ATOM 748 C C . ARG A 1 91 ? 7.402 11.695 -4.074 1 98.31 91 ARG A C 1
ATOM 750 O O . ARG A 1 91 ? 8.18 12.445 -3.496 1 98.31 91 ARG A O 1
ATOM 757 N N . GLN A 1 92 ? 7.402 10.383 -3.877 1 98.81 92 GLN A N 1
ATOM 758 C CA . GLN A 1 92 ? 8.336 9.766 -2.945 1 98.81 92 GLN A CA 1
ATOM 759 C C . GLN A 1 92 ? 9.016 8.555 -3.578 1 98.81 92 GLN A C 1
ATOM 761 O O . GLN A 1 92 ? 8.391 7.801 -4.332 1 98.81 92 GLN A O 1
ATOM 766 N N . THR A 1 93 ? 10.297 8.375 -3.232 1 98.88 93 THR A N 1
ATOM 767 C CA . THR A 1 93 ? 11.055 7.203 -3.658 1 98.88 93 THR A CA 1
ATOM 768 C C . THR A 1 93 ? 11.719 6.527 -2.463 1 98.88 93 THR A C 1
ATOM 770 O O . THR A 1 93 ? 11.93 7.156 -1.423 1 98.88 93 THR A O 1
ATOM 773 N N . VAL A 1 94 ? 11.906 5.227 -2.541 1 98.94 94 VAL A N 1
ATOM 774 C CA . VAL A 1 94 ? 12.781 4.457 -1.663 1 98.94 94 VAL A CA 1
ATOM 775 C C . VAL A 1 94 ? 14.039 4.035 -2.422 1 98.94 94 VAL A C 1
ATOM 777 O O . VAL A 1 94 ? 13.945 3.4 -3.477 1 98.94 94 VAL A O 1
ATOM 780 N N . GLU A 1 95 ? 15.141 4.398 -1.859 1 98.94 95 GLU A N 1
ATOM 781 C CA . GLU A 1 95 ? 16.406 4.207 -2.562 1 98.94 95 GLU A CA 1
ATOM 782 C C . GLU A 1 95 ? 17.375 3.369 -1.737 1 98.94 95 GLU A C 1
ATOM 784 O O . GLU A 1 95 ? 17.359 3.43 -0.506 1 98.94 95 GLU A O 1
ATOM 789 N N . ARG A 1 96 ? 18.172 2.604 -2.396 1 98.88 96 ARG A N 1
ATOM 790 C CA . ARG A 1 96 ? 19.328 1.902 -1.835 1 98.88 96 ARG A CA 1
ATOM 791 C C . ARG A 1 96 ? 20.609 2.305 -2.549 1 98.88 96 ARG A C 1
ATOM 793 O O . ARG A 1 96 ? 20.797 1.994 -3.727 1 98.88 96 ARG A O 1
ATOM 800 N N . GLY A 1 97 ? 21.531 2.984 -1.867 1 97.5 97 GLY A N 1
ATOM 801 C CA . GLY A 1 97 ? 22.766 3.43 -2.498 1 97.5 97 GLY A CA 1
ATOM 802 C C . GLY A 1 97 ? 22.531 4.281 -3.73 1 97.5 97 GLY A C 1
ATOM 803 O O . GLY A 1 97 ? 23.234 4.148 -4.73 1 97.5 97 GLY A O 1
ATOM 804 N N . GLY A 1 98 ? 21.5 4.969 -3.77 1 97.38 98 GLY A N 1
ATOM 805 C CA . GLY A 1 98 ? 21.203 5.867 -4.875 1 97.38 98 GLY A CA 1
ATOM 806 C C . GLY A 1 98 ? 20.312 5.238 -5.926 1 97.38 98 GLY A C 1
ATOM 807 O O . GLY A 1 98 ? 19.766 5.938 -6.785 1 97.38 98 GLY A O 1
ATOM 808 N N . GLU A 1 99 ? 20.141 3.969 -5.891 1 98.62 99 GLU A N 1
ATOM 809 C CA . GLU A 1 99 ? 19.25 3.281 -6.824 1 98.62 99 GLU A CA 1
ATOM 810 C C . GLU A 1 99 ? 17.797 3.336 -6.352 1 98.62 99 GLU A C 1
ATOM 812 O O . GLU A 1 99 ? 17.5 2.992 -5.207 1 98.62 99 GLU A O 1
ATOM 817 N N . VAL A 1 100 ? 16.906 3.723 -7.258 1 98.94 100 VAL A N 1
ATOM 818 C CA . VAL A 1 100 ? 15.484 3.777 -6.91 1 98.94 100 VAL A CA 1
ATOM 819 C C . VAL A 1 100 ? 14.875 2.381 -6.996 1 98.94 100 VAL A C 1
ATOM 821 O O . VAL A 1 100 ? 14.875 1.763 -8.062 1 98.94 100 VAL A O 1
ATOM 824 N N . LEU A 1 101 ? 14.367 1.932 -5.855 1 98.94 101 LEU A N 1
ATOM 825 C CA . LEU A 1 101 ? 13.75 0.614 -5.789 1 98.94 101 LEU A CA 1
ATOM 826 C C . LEU A 1 101 ? 12.234 0.718 -5.945 1 98.94 101 LEU A C 1
ATOM 828 O O . LEU A 1 101 ? 11.586 -0.234 -6.383 1 98.94 101 LEU A O 1
ATOM 832 N N . PHE A 1 102 ? 11.695 1.792 -5.555 1 98.94 102 PHE A N 1
ATOM 833 C CA . PHE A 1 102 ? 10.266 2.049 -5.445 1 98.94 102 PHE A CA 1
ATOM 834 C C . PHE A 1 102 ? 9.969 3.531 -5.625 1 98.94 102 PHE A C 1
ATOM 836 O O . PHE A 1 102 ? 10.719 4.387 -5.152 1 98.94 102 PHE A O 1
ATOM 843 N N . SER A 1 103 ? 8.836 3.863 -6.309 1 98.94 103 SER A N 1
ATOM 844 C CA . SER A 1 103 ? 8.359 5.238 -6.406 1 98.94 103 SER A CA 1
ATOM 845 C C . SER A 1 103 ? 6.844 5.309 -6.258 1 98.94 103 SER A C 1
ATOM 847 O O . SER A 1 103 ? 6.137 4.363 -6.617 1 98.94 103 SER A O 1
ATOM 849 N N . ALA A 1 104 ? 6.414 6.41 -5.754 1 98.94 104 ALA A N 1
ATOM 850 C CA . ALA A 1 104 ? 4.973 6.594 -5.613 1 98.94 104 ALA A CA 1
ATOM 851 C C . ALA A 1 104 ? 4.594 8.07 -5.746 1 98.94 104 ALA A C 1
ATOM 853 O O . ALA A 1 104 ? 5.352 8.953 -5.332 1 98.94 104 ALA A O 1
ATOM 854 N N . LEU A 1 105 ? 3.498 8.305 -6.359 1 98.88 105 LEU A N 1
ATOM 855 C CA . LEU A 1 105 ? 2.756 9.555 -6.258 1 98.88 105 LEU A CA 1
ATOM 856 C C . LEU A 1 105 ? 1.561 9.406 -5.32 1 98.88 105 LEU A C 1
ATOM 858 O O . LEU A 1 105 ? 0.705 8.539 -5.535 1 98.88 105 LEU A O 1
ATOM 862 N N . VAL A 1 106 ? 1.558 10.219 -4.285 1 98.88 106 VAL A N 1
ATOM 863 C CA . VAL A 1 106 ? 0.512 10.109 -3.273 1 98.88 106 VAL A CA 1
ATOM 864 C C . VAL A 1 106 ? -0.287 11.414 -3.213 1 98.88 106 VAL A C 1
ATOM 866 O O . VAL A 1 106 ? 0.289 12.5 -3.119 1 98.88 106 VAL A O 1
ATOM 869 N N . THR A 1 107 ? -1.591 11.289 -3.293 1 98.81 107 THR A N 1
ATOM 870 C CA . THR A 1 107 ? -2.502 12.406 -3.092 1 98.81 107 THR A CA 1
ATOM 871 C C . THR A 1 107 ? -3.045 12.414 -1.666 1 98.81 107 THR A C 1
ATOM 873 O O . THR A 1 107 ? -3.629 11.43 -1.215 1 98.81 107 THR A O 1
ATOM 876 N N . ILE A 1 108 ? -2.857 13.547 -1.005 1 98 108 ILE A N 1
ATOM 877 C CA . ILE A 1 108 ? -3.246 13.68 0.396 1 98 108 ILE A CA 1
ATOM 878 C C . ILE A 1 108 ? -4.191 14.867 0.56 1 98 108 ILE A C 1
ATOM 880 O O . ILE A 1 108 ? -4.008 15.906 -0.082 1 98 108 ILE A O 1
ATOM 884 N N . VAL A 1 109 ? -5.152 14.695 1.44 1 97.75 109 VAL A N 1
ATOM 885 C CA . VAL A 1 109 ? -6.098 15.766 1.723 1 97.75 109 VAL A CA 1
ATOM 886 C C . VAL A 1 109 ? -6.203 15.977 3.23 1 97.75 109 VAL A C 1
ATOM 888 O O . VAL A 1 109 ? -6.203 15.016 4.004 1 97.75 109 VAL A O 1
ATOM 891 N N . ALA A 1 110 ? -6.258 17.25 3.619 1 96.69 110 ALA A N 1
ATOM 892 C CA . ALA A 1 110 ? -6.648 17.562 4.992 1 96.69 110 ALA A CA 1
ATOM 893 C C . ALA A 1 110 ? -8.164 17.484 5.164 1 96.69 110 ALA A C 1
ATOM 895 O O . ALA A 1 110 ? -8.914 18.094 4.402 1 96.69 110 ALA A O 1
ATOM 896 N N . ILE A 1 111 ? -8.555 16.75 6.188 1 96.44 111 ILE A N 1
ATOM 897 C CA . ILE A 1 111 ? -10 16.609 6.379 1 96.44 111 ILE A CA 1
ATOM 898 C C . ILE A 1 111 ? -10.352 16.859 7.844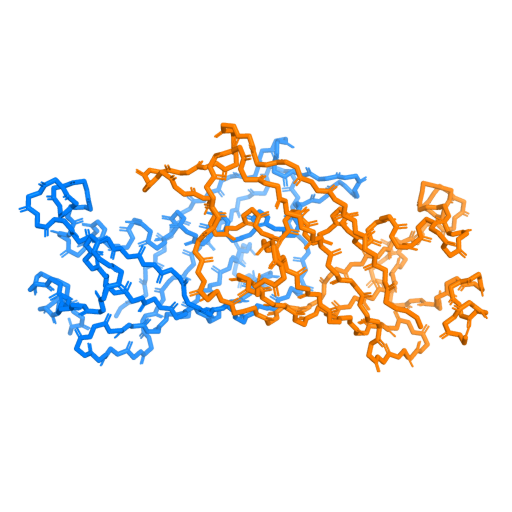 1 96.44 111 ILE A C 1
ATOM 900 O O . ILE A 1 111 ? -9.531 16.625 8.734 1 96.44 111 ILE A O 1
ATOM 904 N N . ASN A 1 112 ? -11.57 17.312 8.07 1 95.5 112 ASN A N 1
ATOM 905 C CA . ASN A 1 112 ? -12.062 17.516 9.438 1 95.5 112 ASN A CA 1
ATOM 906 C C . ASN A 1 112 ? -12.758 16.25 9.961 1 95.5 112 ASN A C 1
ATOM 908 O O . ASN A 1 112 ? -12.711 15.203 9.328 1 95.5 112 ASN A O 1
ATOM 912 N N . GLU A 1 113 ? -13.383 16.344 11.109 1 91.56 113 GLU A N 1
ATOM 913 C CA . GLU A 1 113 ? -13.984 15.203 11.789 1 91.56 113 GLU A CA 1
ATOM 914 C C . GLU A 1 113 ? -15.141 14.625 10.969 1 91.56 113 GLU A C 1
ATOM 916 O O . GLU A 1 113 ? -15.398 13.422 11.016 1 91.56 113 GLU A O 1
ATOM 921 N N . ALA A 1 114 ? -15.758 15.508 10.164 1 93.06 114 ALA A N 1
ATOM 922 C CA . ALA A 1 114 ? -16.891 15.07 9.344 1 93.06 114 ALA A CA 1
ATOM 923 C C . ALA A 1 114 ? -16.406 14.438 8.039 1 93.06 114 ALA A C 1
ATOM 925 O O . ALA A 1 114 ? -17.203 13.93 7.254 1 93.06 114 ALA A O 1
ATOM 926 N N . GLY A 1 115 ? -15.141 14.445 7.816 1 93.25 115 GLY A N 1
ATOM 927 C CA . GLY A 1 115 ? -14.578 13.875 6.602 1 93.25 115 GLY A CA 1
ATOM 928 C C . GLY A 1 115 ? -14.555 14.852 5.445 1 93.25 115 GLY A C 1
ATOM 929 O O . GLY A 1 115 ? -14.25 14.477 4.312 1 93.25 115 GLY A O 1
ATOM 930 N N . ALA A 1 116 ? -14.82 16.078 5.781 1 95.56 116 ALA A N 1
ATOM 931 C CA . ALA A 1 116 ? -14.844 17.109 4.734 1 95.56 116 ALA A CA 1
ATOM 932 C C . ALA A 1 116 ? -13.469 17.75 4.566 1 95.56 116 ALA A C 1
ATOM 934 O O . ALA A 1 116 ? -12.766 17.984 5.547 1 95.56 116 ALA A O 1
ATOM 935 N N . PRO A 1 117 ? -13.1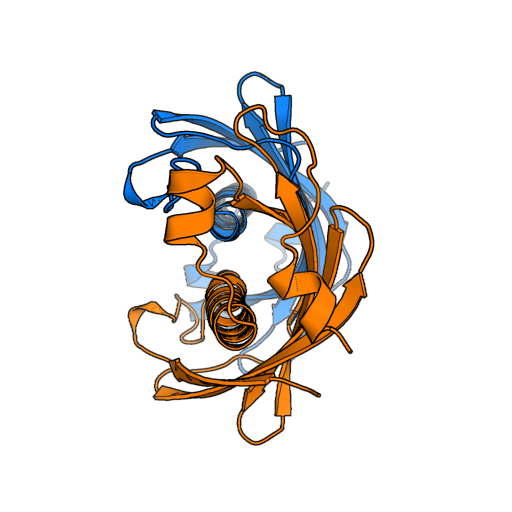56 18.094 3.285 1 96.38 117 PRO A N 1
ATOM 936 C CA . PRO A 1 117 ? -11.883 18.781 3.078 1 96.38 117 PRO A CA 1
ATOM 937 C C . PRO A 1 117 ? -11.805 20.109 3.824 1 96.38 117 PRO A C 1
ATOM 939 O O . PRO A 1 117 ? -12.805 20.828 3.922 1 96.38 117 PRO A O 1
ATOM 942 N N . THR A 1 118 ? -10.641 20.406 4.336 1 94.88 118 THR A N 1
ATOM 943 C CA . THR A 1 118 ? -10.383 21.672 5.027 1 94.88 118 THR A CA 1
ATOM 944 C C . THR A 1 118 ? -9.055 22.266 4.582 1 94.88 118 THR A C 1
ATOM 946 O O . THR A 1 118 ? -8.242 21.594 3.947 1 94.88 118 THR A O 1
ATOM 949 N N . ARG A 1 119 ? -8.852 23.516 5.012 1 92.38 119 ARG A N 1
ATOM 950 C CA . ARG A 1 119 ? -7.641 24.219 4.605 1 92.38 119 ARG A CA 1
ATOM 951 C C . ARG A 1 119 ? -6.41 23.609 5.266 1 92.38 119 ARG A C 1
ATOM 953 O O . ARG A 1 119 ? -6.441 23.25 6.445 1 92.38 119 ARG A O 1
ATOM 960 N N . LEU A 1 120 ? -5.328 23.531 4.508 1 91.19 120 LEU A N 1
ATOM 961 C CA . LEU A 1 120 ? -4.055 23.078 5.055 1 91.19 120 LEU A CA 1
ATOM 962 C C . LEU A 1 120 ? -3.576 24 6.164 1 91.19 120 LEU A C 1
ATOM 964 O O . LEU A 1 120 ? -3.822 25.203 6.117 1 91.19 120 LEU A O 1
ATOM 968 N N . PRO A 1 121 ? -2.865 23.438 7.066 1 85.62 121 PRO A N 1
ATOM 969 C CA . PRO A 1 121 ? -2.32 24.297 8.125 1 85.62 121 PRO A CA 1
ATOM 970 C C . PRO A 1 121 ? -1.402 25.391 7.586 1 85.62 121 PRO A C 1
ATOM 972 O O . PRO A 1 121 ? -0.669 25.172 6.617 1 85.62 121 PRO A O 1
ATOM 975 N N . ALA A 1 122 ? -1.458 26.5 8.312 1 82.19 122 ALA A N 1
ATOM 976 C CA . ALA A 1 122 ? -0.681 27.656 7.887 1 82.19 122 ALA A CA 1
ATOM 977 C C . ALA A 1 122 ? 0.806 27.328 7.809 1 82.19 122 ALA A C 1
ATOM 979 O O . ALA A 1 122 ? 1.505 27.781 6.902 1 82.19 122 ALA A O 1
ATOM 980 N N . ALA A 1 123 ? 1.248 26.594 8.758 1 79.62 123 ALA A N 1
ATOM 981 C CA . ALA A 1 123 ? 2.662 26.234 8.781 1 79.62 123 ALA A CA 1
ATOM 982 C C . ALA A 1 123 ? 3.053 25.438 7.539 1 79.62 123 ALA A C 1
ATOM 984 O O . ALA A 1 123 ? 4.168 25.578 7.031 1 79.62 123 ALA A O 1
ATOM 985 N N . PHE A 1 124 ? 2.145 24.609 7.066 1 79.44 124 PHE A N 1
ATOM 986 C CA . PHE A 1 124 ? 2.348 23.797 5.879 1 79.44 124 PHE A CA 1
ATOM 987 C C . PHE A 1 124 ? 2.506 24.672 4.641 1 79.44 124 PHE A C 1
ATOM 989 O O . PHE A 1 124 ? 3.438 24.484 3.855 1 79.44 124 PHE A O 1
ATOM 996 N N . ARG A 1 125 ? 1.745 25.656 4.508 1 77.44 125 ARG A N 1
ATOM 997 C CA . ARG A 1 125 ? 1.681 26.516 3.33 1 77.44 125 ARG A CA 1
ATOM 998 C C . ARG A 1 125 ? 2.875 27.469 3.279 1 77.44 125 ARG A C 1
ATOM 1000 O O . ARG A 1 125 ? 3.377 27.781 2.199 1 77.44 125 ARG A O 1
ATOM 1007 N N . ARG A 1 126 ? 3.227 27.891 4.426 1 72.94 126 ARG A N 1
ATOM 1008 C CA . ARG A 1 126 ? 4.293 28.875 4.512 1 72.94 126 ARG A CA 1
ATOM 1009 C C . ARG A 1 126 ? 5.641 28.266 4.129 1 72.94 126 ARG A C 1
ATOM 1011 O O . ARG A 1 126 ? 6.504 28.953 3.578 1 72.94 126 ARG A O 1
ATOM 1018 N N . ASN A 1 127 ? 5.703 26.984 4.406 1 63.53 127 ASN A N 1
ATOM 1019 C CA . ASN A 1 127 ? 7.027 26.375 4.285 1 63.53 127 ASN A CA 1
ATOM 1020 C C . ASN A 1 127 ? 7.176 25.609 2.973 1 63.53 127 ASN A C 1
ATOM 1022 O O . ASN A 1 127 ? 8.141 24.859 2.793 1 63.53 127 ASN A O 1
ATOM 1026 N N . LEU A 1 128 ? 6.164 25.531 2.086 1 71.06 128 LEU A N 1
ATOM 1027 C CA . LEU A 1 128 ? 6.301 24.844 0.807 1 71.06 128 LEU A CA 1
ATOM 1028 C C . LEU A 1 128 ? 7.207 25.625 -0.137 1 71.06 128 LEU A C 1
ATOM 1030 O O . LEU A 1 128 ? 7.746 25.078 -1.096 1 71.06 128 LEU A O 1
ATOM 1034 N N . ASN A 1 129 ? 7.418 26.953 0.164 1 53.41 129 ASN A N 1
ATOM 1035 C CA . ASN A 1 129 ? 8.344 27.75 -0.626 1 53.41 129 ASN A CA 1
ATOM 1036 C C . ASN A 1 129 ? 9.797 27.5 -0.214 1 53.41 129 ASN A C 1
ATOM 1038 O O . ASN A 1 129 ? 10.086 27.359 0.973 1 53.41 129 ASN A O 1
ATOM 1042 N N . MET B 1 1 ? -15.867 -14.594 -14.039 1 66.5 1 MET B N 1
ATOM 1043 C CA . MET B 1 1 ? -16.547 -14.656 -12.75 1 66.5 1 MET B CA 1
ATOM 1044 C C . MET B 1 1 ? -15.75 -13.922 -11.672 1 66.5 1 MET B C 1
ATOM 1046 O O . MET B 1 1 ? -14.516 -13.953 -11.688 1 66.5 1 MET B O 1
ATOM 1050 N N . THR B 1 2 ? -16.359 -12.969 -10.781 1 87.75 2 THR B N 1
ATOM 1051 C CA . THR B 1 2 ? -15.727 -12.203 -9.711 1 87.75 2 THR B CA 1
ATOM 1052 C C . THR B 1 2 ? -15.539 -13.07 -8.469 1 87.75 2 THR B C 1
ATOM 1054 O O . THR B 1 2 ? -16.359 -13.945 -8.188 1 87.75 2 THR B O 1
ATOM 1057 N N . HIS B 1 3 ? -14.414 -13.062 -7.859 1 96.56 3 HIS B N 1
ATOM 1058 C CA . HIS B 1 3 ? -14.094 -13.742 -6.609 1 96.56 3 HIS B CA 1
ATOM 1059 C C . HIS B 1 3 ? -14.344 -12.836 -5.41 1 96.56 3 HIS B C 1
ATOM 1061 O O . HIS B 1 3 ? -13.992 -11.648 -5.441 1 96.56 3 HIS B O 1
ATOM 1067 N N . ARG B 1 4 ? -15.031 -13.422 -4.34 1 98.31 4 ARG B N 1
ATOM 1068 C CA . ARG B 1 4 ? -15.375 -12.664 -3.141 1 98.31 4 ARG B CA 1
ATOM 1069 C C . ARG B 1 4 ? -14.758 -13.305 -1.899 1 98.31 4 ARG B C 1
ATOM 1071 O O . ARG B 1 4 ? -14.961 -14.492 -1.642 1 98.31 4 ARG B O 1
ATOM 1078 N N . PHE B 1 5 ? -14.008 -12.5 -1.121 1 98.69 5 PHE B N 1
ATOM 1079 C CA . PHE B 1 5 ? -13.305 -12.969 0.072 1 98.69 5 PHE B CA 1
ATOM 1080 C C . PHE B 1 5 ? -13.695 -12.133 1.286 1 98.69 5 PHE B C 1
ATOM 1082 O O . PHE B 1 5 ? -13.383 -10.938 1.353 1 98.69 5 PHE B O 1
ATOM 1089 N N . PRO B 1 6 ? -14.367 -12.773 2.312 1 98.81 6 PRO B N 1
ATOM 1090 C CA . PRO B 1 6 ? -14.75 -12.016 3.506 1 98.81 6 PRO B CA 1
ATOM 1091 C C . PRO B 1 6 ? -13.594 -11.812 4.48 1 98.81 6 PRO B C 1
ATOM 1093 O O . PRO B 1 6 ? -12.734 -12.688 4.609 1 98.81 6 PRO B O 1
ATOM 1096 N N . LEU B 1 7 ? -13.641 -10.641 5.148 1 98.25 7 LEU B N 1
ATOM 1097 C CA . LEU B 1 7 ? -12.672 -10.438 6.227 1 98.25 7 LEU B CA 1
ATOM 1098 C C . LEU B 1 7 ? -13.227 -9.492 7.285 1 98.25 7 LEU B C 1
ATOM 1100 O O . LEU B 1 7 ? -14.133 -8.703 7.004 1 98.25 7 LEU B O 1
ATOM 1104 N N . ARG B 1 8 ? -12.695 -9.625 8.492 1 98.69 8 ARG B N 1
ATOM 1105 C CA . ARG B 1 8 ? -13.008 -8.773 9.641 1 98.69 8 ARG B CA 1
ATOM 1106 C C . ARG B 1 8 ? -11.852 -7.816 9.938 1 98.69 8 ARG B C 1
ATOM 1108 O O . ARG B 1 8 ? -10.688 -8.203 9.875 1 98.69 8 ARG B O 1
ATOM 1115 N N . VAL B 1 9 ? -12.211 -6.566 10.258 1 98.88 9 VAL B N 1
ATOM 1116 C CA . VAL B 1 9 ? -11.188 -5.609 10.688 1 98.88 9 VAL B CA 1
ATOM 1117 C C . VAL B 1 9 ? -10.891 -5.801 12.172 1 98.88 9 VAL B C 1
ATOM 1119 O O . VAL B 1 9 ? -11.797 -5.77 13 1 98.88 9 VAL B O 1
ATOM 1122 N N . TYR B 1 10 ? -9.625 -5.902 12.531 1 98.62 10 TYR B N 1
ATOM 1123 C CA . TYR B 1 10 ? -9.18 -6.07 13.914 1 98.62 10 TYR B CA 1
ATOM 1124 C C . TYR B 1 10 ? -8.383 -4.859 14.383 1 98.62 10 TYR B C 1
ATOM 1126 O O . TYR B 1 10 ? -8.102 -3.951 13.602 1 98.62 10 TYR B O 1
ATOM 1134 N N . TYR B 1 11 ? -7.988 -4.883 15.656 1 98 11 TYR B N 1
ATOM 1135 C CA . TYR B 1 11 ? -7.301 -3.762 16.281 1 98 11 TYR B CA 1
ATOM 1136 C C . TYR B 1 11 ? -6.012 -3.424 15.547 1 98 11 TYR B C 1
ATOM 1138 O O . TYR B 1 11 ? -5.707 -2.25 15.32 1 98 11 TYR B O 1
ATOM 1146 N N . GLU B 1 12 ? -5.234 -4.355 15.078 1 98.06 12 GLU B N 1
ATOM 1147 C CA . GLU B 1 12 ? -3.92 -4.16 14.477 1 98.06 12 GLU B CA 1
ATOM 1148 C C . GLU B 1 12 ? -4.039 -3.529 13.094 1 98.06 12 GLU B C 1
ATOM 1150 O O . GLU B 1 12 ? -3.045 -3.07 12.523 1 98.06 12 GLU B O 1
ATOM 1155 N N . ASP B 1 13 ? -5.309 -3.568 12.555 1 98.62 13 ASP B N 1
ATOM 1156 C CA . ASP B 1 13 ? -5.527 -3.016 11.219 1 98.62 13 ASP B CA 1
ATOM 1157 C C . ASP B 1 13 ? -5.699 -1.499 11.273 1 98.62 13 ASP B C 1
ATOM 1159 O O . ASP B 1 13 ? -5.66 -0.826 10.242 1 98.62 13 ASP B O 1
ATOM 1163 N N . THR B 1 14 ? -6.012 -0.898 12.469 1 98.31 14 THR B N 1
ATOM 1164 C CA . THR B 1 14 ? -6.387 0.506 12.594 1 98.31 14 THR B CA 1
ATOM 1165 C C . THR B 1 14 ? -5.184 1.356 12.984 1 98.31 14 THR B C 1
ATOM 1167 O O . THR B 1 14 ? -4.109 0.825 13.273 1 98.31 14 THR B O 1
ATOM 1170 N N . ASP B 1 15 ? -5.359 2.723 12.859 1 96.19 15 ASP B N 1
ATOM 1171 C CA . ASP B 1 15 ? -4.258 3.645 13.117 1 96.19 15 ASP B CA 1
ATOM 1172 C C . ASP B 1 15 ? -4.672 4.738 14.094 1 96.19 15 ASP B C 1
ATOM 1174 O O . ASP B 1 15 ? -5.684 4.609 14.789 1 96.19 15 ASP B O 1
ATOM 1178 N N . PHE B 1 16 ? -3.781 5.773 14.172 1 87.94 16 PHE B N 1
ATOM 1179 C CA . PHE B 1 16 ? -3.914 6.93 15.055 1 87.94 16 PHE B CA 1
ATOM 1180 C C . PHE B 1 16 ? -5.258 7.617 14.844 1 87.94 16 PHE B C 1
ATOM 1182 O O . PHE B 1 16 ? -5.855 8.133 15.789 1 87.94 16 PHE B O 1
ATOM 1189 N N . GLY B 1 17 ? -5.875 7.484 13.727 1 87.88 17 GLY B N 1
ATOM 1190 C CA . GLY B 1 17 ? -7.148 8.109 13.398 1 87.88 17 GLY B CA 1
ATOM 1191 C C . GLY B 1 17 ? -8.344 7.246 13.758 1 87.88 17 GLY B C 1
ATOM 1192 O O . GLY B 1 17 ? -9.492 7.688 13.641 1 87.88 17 GLY B O 1
ATOM 1193 N N . GLY B 1 18 ? -8.102 5.977 14.18 1 91.5 18 GLY B N 1
ATOM 1194 C CA . GLY B 1 18 ? -9.172 5.078 14.586 1 91.5 18 GLY B CA 1
ATOM 1195 C C . GLY B 1 18 ? -9.797 4.34 13.414 1 91.5 18 GLY B C 1
ATOM 1196 O O . GLY B 1 18 ? -10.883 3.766 13.547 1 91.5 18 GLY B O 1
ATOM 1197 N N . ILE B 1 19 ? -9.242 4.465 12.328 1 97.69 19 ILE B N 1
ATOM 1198 C CA . ILE B 1 19 ? -9.711 3.803 11.117 1 97.69 19 ILE B CA 1
ATOM 1199 C C . ILE B 1 19 ? -8.633 2.854 10.594 1 97.69 19 ILE B C 1
ATOM 1201 O O . ILE B 1 19 ? -7.52 2.828 11.117 1 97.69 19 ILE B O 1
ATOM 1205 N N . VAL B 1 20 ? -9.008 2.047 9.617 1 98.81 20 VAL B N 1
ATOM 1206 C CA . VAL B 1 20 ? -8.016 1.162 9.023 1 98.81 20 VAL B CA 1
ATOM 1207 C C . VAL B 1 20 ? -6.883 1.988 8.422 1 98.81 20 VAL B C 1
ATOM 1209 O O . VAL B 1 20 ? -7.121 2.926 7.66 1 98.81 20 VAL B O 1
ATOM 1212 N N . TYR B 1 21 ? -5.668 1.61 8.781 1 98.81 21 TYR B N 1
ATOM 1213 C CA . TYR B 1 21 ? -4.473 2.221 8.211 1 98.81 21 TYR B CA 1
ATOM 1214 C C . TYR B 1 21 ? -4.441 2.053 6.699 1 98.81 21 TYR B C 1
ATOM 1216 O O . TYR B 1 21 ? -4.672 0.956 6.184 1 98.81 21 TYR B O 1
ATOM 1224 N N . TYR B 1 22 ? -4.137 3.137 5.949 1 98.75 22 TYR B N 1
ATOM 1225 C CA . TYR B 1 22 ? -4.355 3.137 4.508 1 98.75 22 TYR B CA 1
ATOM 1226 C C . TYR B 1 22 ? -3.541 2.039 3.834 1 98.75 22 TYR B C 1
ATOM 1228 O O . TYR B 1 22 ? -4.016 1.393 2.896 1 98.75 22 TYR B O 1
ATOM 1236 N N . ALA B 1 23 ? -2.348 1.776 4.328 1 98.88 23 ALA B N 1
ATOM 1237 C CA . ALA B 1 23 ? -1.489 0.781 3.691 1 98.88 23 ALA B CA 1
ATOM 1238 C C . ALA B 1 23 ? -2.047 -0.626 3.879 1 98.88 23 ALA B C 1
ATOM 1240 O O . ALA B 1 23 ? -1.745 -1.531 3.098 1 98.88 23 ALA B O 1
ATOM 1241 N N . ASN B 1 24 ? -2.84 -0.816 4.895 1 98.88 24 ASN B N 1
ATOM 1242 C CA . ASN B 1 24 ? -3.33 -2.154 5.207 1 98.88 24 ASN B CA 1
ATOM 1243 C C . ASN B 1 24 ? -4.359 -2.627 4.188 1 98.88 24 ASN B C 1
ATOM 1245 O O . ASN B 1 24 ? -4.629 -3.824 4.078 1 98.88 24 ASN B O 1
ATOM 1249 N N . TYR B 1 25 ? -4.93 -1.729 3.418 1 98.94 25 TYR B N 1
ATOM 1250 C CA . TYR B 1 25 ? -5.832 -2.15 2.352 1 98.94 25 TYR B CA 1
ATOM 1251 C C . TYR B 1 25 ? -5.098 -3.002 1.322 1 98.94 25 TYR B C 1
ATOM 1253 O O . TYR B 1 25 ? -5.691 -3.893 0.708 1 98.94 25 TYR B O 1
ATOM 1261 N N . LEU B 1 26 ? -3.791 -2.752 1.134 1 98.94 26 LEU B N 1
ATOM 1262 C CA . LEU B 1 26 ? -3.018 -3.594 0.228 1 98.94 26 LEU B CA 1
ATOM 1263 C C . LEU B 1 26 ? -2.871 -5.004 0.788 1 98.94 26 LEU B C 1
ATOM 1265 O O . LEU B 1 26 ? -2.83 -5.977 0.03 1 98.94 26 LEU B O 1
ATOM 1269 N N . LYS B 1 27 ? -2.814 -5.133 2.104 1 98.81 27 LYS B N 1
ATOM 1270 C CA . LYS B 1 27 ? -2.791 -6.461 2.709 1 98.81 27 LYS B CA 1
ATOM 1271 C C . LYS B 1 27 ? -4.117 -7.188 2.498 1 98.81 27 LYS B C 1
ATOM 1273 O O . LYS B 1 27 ? -4.137 -8.391 2.238 1 98.81 27 LYS B O 1
ATOM 1278 N N . PHE B 1 28 ? -5.18 -6.438 2.631 1 98.94 28 PHE B N 1
ATOM 1279 C CA . PHE B 1 28 ? -6.496 -7.035 2.43 1 98.94 28 PHE B CA 1
ATOM 1280 C C . PHE B 1 28 ? -6.625 -7.594 1.019 1 98.94 28 PHE B C 1
ATOM 1282 O O . PHE B 1 28 ? -7.008 -8.75 0.837 1 98.94 28 PHE B O 1
ATOM 1289 N N . ILE B 1 29 ? -6.281 -6.766 0.042 1 98.88 29 ILE B N 1
ATOM 1290 C CA . ILE B 1 29 ? -6.504 -7.219 -1.327 1 98.88 29 ILE B CA 1
ATOM 1291 C C . ILE B 1 29 ? -5.496 -8.312 -1.683 1 98.88 29 ILE B C 1
ATOM 1293 O O . ILE B 1 29 ? -5.785 -9.18 -2.506 1 98.88 29 ILE B O 1
ATOM 1297 N N . GLU B 1 30 ? -4.312 -8.297 -1.079 1 98.75 30 GLU B N 1
ATOM 1298 C CA . GLU B 1 30 ? -3.373 -9.398 -1.265 1 98.75 30 GLU B CA 1
ATOM 1299 C C . GLU B 1 30 ? -3.973 -10.719 -0.793 1 98.75 30 GLU B C 1
ATOM 1301 O O . GLU B 1 30 ? -3.826 -11.75 -1.459 1 98.75 30 GLU B O 1
ATOM 1306 N N . ARG B 1 31 ? -4.625 -10.727 0.35 1 98.44 31 ARG B N 1
ATOM 1307 C CA . ARG B 1 31 ? -5.277 -11.938 0.831 1 98.44 31 ARG B CA 1
ATOM 1308 C C . ARG B 1 31 ? -6.371 -12.398 -0.131 1 98.44 31 ARG B C 1
ATOM 1310 O O . ARG B 1 31 ? -6.477 -13.586 -0.44 1 98.44 31 ARG B O 1
ATOM 1317 N N . GLY B 1 32 ? -7.164 -11.391 -0.563 1 98.38 32 GLY B N 1
ATOM 1318 C CA . GLY B 1 32 ? -8.164 -11.719 -1.564 1 98.38 32 GLY B CA 1
ATOM 1319 C C . GLY B 1 32 ? -7.574 -12.328 -2.822 1 98.38 32 GLY B C 1
ATOM 1320 O O . GLY B 1 32 ? -8.086 -13.32 -3.334 1 98.38 32 GLY B O 1
ATOM 1321 N N . ARG B 1 33 ? -6.555 -11.805 -3.326 1 97.38 33 ARG B N 1
ATOM 1322 C CA . ARG B 1 33 ? -5.898 -12.281 -4.539 1 97.38 33 ARG B CA 1
ATOM 1323 C C . ARG B 1 33 ? -5.293 -13.664 -4.328 1 97.38 33 ARG B C 1
ATOM 1325 O O . ARG B 1 33 ? -5.344 -14.508 -5.223 1 97.38 33 ARG B O 1
ATOM 1332 N N . SER B 1 34 ? -4.68 -13.859 -3.1 1 96.81 34 SER B N 1
ATOM 1333 C CA . SER B 1 34 ? -4.109 -15.164 -2.781 1 96.81 34 SER B CA 1
ATOM 1334 C C . SER B 1 34 ? -5.18 -16.25 -2.785 1 96.81 34 SER B C 1
ATOM 1336 O O . SER B 1 34 ? -4.957 -17.344 -3.303 1 96.81 34 SER B O 1
ATOM 1338 N N . GLU B 1 35 ? -6.324 -15.922 -2.26 1 97.25 35 GLU B N 1
ATOM 1339 C CA . GLU B 1 35 ? -7.43 -16.875 -2.256 1 97.25 35 GLU B CA 1
ATOM 1340 C C . GLU B 1 35 ? -7.969 -17.109 -3.664 1 97.25 35 GLU B C 1
ATOM 1342 O O . GLU B 1 35 ? -8.359 -18.219 -4.016 1 97.25 35 GLU B O 1
ATOM 1347 N N . TRP B 1 36 ? -8.008 -16.094 -4.438 1 95.56 36 TRP B N 1
ATOM 1348 C CA . TRP B 1 36 ? -8.383 -16.234 -5.84 1 95.56 36 TRP B CA 1
ATOM 1349 C C . TRP B 1 36 ? -7.445 -17.203 -6.555 1 95.56 36 TRP B C 1
ATOM 1351 O O . TRP B 1 36 ? -7.895 -18.125 -7.234 1 95.56 36 TRP B O 1
ATOM 1361 N N . VAL B 1 37 ? -6.199 -17 -6.434 1 94.5 37 VAL B N 1
ATOM 1362 C CA . VAL B 1 37 ? -5.172 -17.828 -7.059 1 94.5 37 VAL B CA 1
ATOM 1363 C C . VAL B 1 37 ? -5.336 -19.281 -6.617 1 94.5 37 VAL B C 1
ATOM 1365 O O . VAL B 1 37 ? -5.254 -20.203 -7.438 1 94.5 37 VAL B O 1
ATOM 1368 N N . ARG B 1 38 ? -5.527 -19.469 -5.328 1 94.38 38 ARG B N 1
ATOM 1369 C CA . ARG B 1 38 ? -5.754 -20.797 -4.785 1 94.38 38 ARG B CA 1
ATOM 1370 C C . ARG B 1 38 ? -6.949 -21.469 -5.453 1 94.38 38 ARG B C 1
ATOM 1372 O O . ARG B 1 38 ? -6.891 -22.656 -5.809 1 94.38 38 ARG B O 1
ATOM 1379 N N . ASP B 1 39 ? -7.98 -20.75 -5.672 1 93.06 39 ASP B N 1
ATOM 1380 C CA . ASP B 1 39 ? -9.203 -21.266 -6.289 1 93.06 39 ASP B CA 1
ATOM 1381 C C . ASP B 1 39 ? -8.953 -21.656 -7.742 1 93.06 39 ASP B C 1
ATOM 1383 O O . ASP B 1 39 ? -9.719 -22.453 -8.312 1 93.06 39 ASP B O 1
ATOM 1387 N N . LYS B 1 40 ? -7.961 -21.125 -8.336 1 91.38 40 LYS B N 1
ATOM 1388 C CA . LYS B 1 40 ? -7.609 -21.469 -9.711 1 91.38 40 LYS B CA 1
ATOM 1389 C C . LYS B 1 40 ? -6.719 -22.719 -9.758 1 91.38 40 LYS B C 1
ATOM 1391 O O . LYS B 1 40 ? -6.289 -23.141 -10.836 1 91.38 40 LYS B O 1
ATOM 1396 N N . GLY B 1 41 ? -6.371 -23.234 -8.586 1 91.88 41 GLY B N 1
ATOM 1397 C CA . GLY B 1 41 ? -5.598 -24.453 -8.531 1 91.88 41 GLY B CA 1
ATOM 1398 C C . GLY B 1 41 ? -4.098 -24.219 -8.492 1 91.88 41 GLY B C 1
ATOM 1399 O O . GLY B 1 41 ? -3.311 -25.125 -8.758 1 91.88 41 GLY B O 1
ATOM 1400 N N . VAL B 1 42 ? -3.768 -23 -8.258 1 93.62 42 VAL B N 1
ATOM 1401 C CA . VAL B 1 42 ? -2.348 -22.672 -8.195 1 93.62 42 VAL B CA 1
ATOM 1402 C C . VAL B 1 42 ? -1.863 -22.75 -6.746 1 93.62 42 VAL B C 1
ATOM 1404 O O . VAL B 1 42 ? -2.381 -22.047 -5.875 1 93.62 42 VAL B O 1
ATOM 1407 N N . ASP B 1 43 ? -0.893 -23.625 -6.508 1 94.69 43 ASP B N 1
ATOM 1408 C CA . ASP B 1 43 ? -0.168 -23.719 -5.246 1 94.69 43 ASP B CA 1
ATOM 1409 C C . ASP B 1 43 ? 1.117 -22.891 -5.293 1 94.69 43 ASP B C 1
ATOM 1411 O O . ASP B 1 43 ? 2.125 -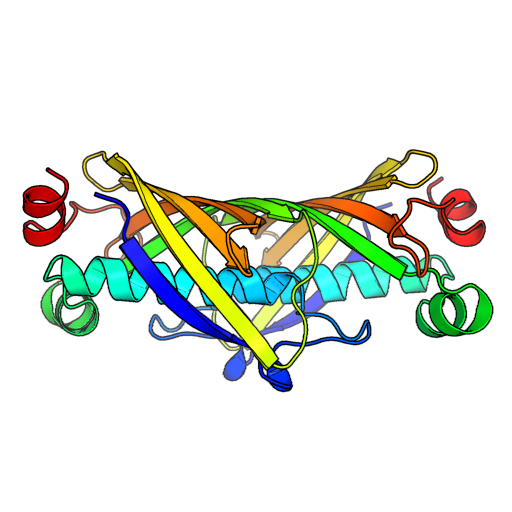23.328 -5.844 1 94.69 43 ASP B O 1
ATOM 1415 N N . GLN B 1 44 ? 1.039 -21.766 -4.652 1 94.38 44 GLN B N 1
ATOM 1416 C CA . GLN B 1 44 ? 2.15 -20.828 -4.766 1 94.38 44 GLN B CA 1
ATOM 1417 C C . GLN B 1 44 ? 3.377 -21.328 -4.012 1 94.38 44 GLN B C 1
ATOM 1419 O O . GLN B 1 44 ? 4.508 -20.984 -4.355 1 94.38 44 GLN B O 1
ATOM 1424 N N . VAL B 1 45 ? 3.193 -22.125 -2.943 1 95.69 45 VAL B N 1
ATOM 1425 C CA . VAL B 1 45 ? 4.309 -22.734 -2.223 1 95.69 45 VAL B CA 1
ATOM 1426 C C . VAL B 1 45 ? 5.027 -23.734 -3.127 1 95.69 45 VAL B C 1
ATOM 1428 O O . VAL B 1 45 ? 6.25 -23.672 -3.268 1 95.69 45 VAL B O 1
ATOM 1431 N N . ALA B 1 46 ? 4.277 -24.594 -3.777 1 95.38 46 ALA B N 1
ATOM 1432 C CA . ALA B 1 46 ? 4.848 -25.578 -4.703 1 95.38 46 ALA B CA 1
ATOM 1433 C C . ALA B 1 46 ? 5.492 -24.875 -5.902 1 95.38 46 ALA B C 1
ATOM 1435 O O . ALA B 1 46 ? 6.551 -25.297 -6.371 1 95.38 46 ALA B O 1
ATOM 1436 N N . MET B 1 47 ? 4.801 -23.875 -6.41 1 94.25 47 MET B N 1
ATOM 1437 C CA . MET B 1 47 ? 5.305 -23.094 -7.547 1 94.25 47 MET B CA 1
ATOM 1438 C C . MET B 1 47 ? 6.684 -22.531 -7.246 1 94.25 47 MET B C 1
ATOM 1440 O O . MET B 1 47 ? 7.594 -22.625 -8.07 1 94.25 47 MET B O 1
ATOM 1444 N N . LYS B 1 48 ? 6.828 -22 -6.074 1 94.75 48 LYS B N 1
ATOM 1445 C CA . LYS B 1 48 ? 8.133 -21.484 -5.676 1 94.75 48 LYS B CA 1
ATOM 1446 C C . LYS B 1 48 ? 9.133 -22.609 -5.449 1 94.75 48 LYS B C 1
ATOM 1448 O O . LYS B 1 48 ? 10.258 -22.562 -5.949 1 94.75 48 LYS B O 1
ATOM 1453 N N . ARG B 1 49 ? 8.75 -23.625 -4.738 1 95.25 49 ARG B N 1
ATOM 1454 C CA . ARG B 1 49 ? 9.625 -24.734 -4.359 1 95.25 49 ARG B CA 1
ATOM 1455 C C . ARG B 1 49 ? 10.102 -25.5 -5.586 1 95.25 49 ARG B C 1
ATOM 1457 O O . ARG B 1 49 ? 11.297 -25.766 -5.734 1 95.25 49 ARG B O 1
ATOM 1464 N N . ASP B 1 50 ? 9.242 -25.797 -6.523 1 95.31 50 ASP B N 1
ATOM 1465 C CA . ASP B 1 50 ? 9.508 -26.734 -7.602 1 95.31 50 ASP B CA 1
ATOM 1466 C C . ASP B 1 50 ? 9.984 -26.016 -8.859 1 95.31 50 ASP B C 1
ATOM 1468 O O . ASP B 1 50 ? 10.766 -26.562 -9.641 1 95.31 50 ASP B O 1
ATOM 1472 N N . ASP B 1 51 ? 9.57 -24.734 -9.047 1 93.94 51 ASP B N 1
ATOM 1473 C CA . ASP B 1 51 ? 9.844 -24.062 -10.312 1 93.94 51 ASP B CA 1
ATOM 1474 C C . ASP B 1 51 ? 10.688 -22.812 -10.102 1 93.94 51 ASP B C 1
ATOM 1476 O O . ASP B 1 51 ? 11.18 -22.219 -11.062 1 93.94 51 ASP B O 1
ATOM 1480 N N . GLY B 1 52 ? 10.812 -22.328 -8.844 1 93.69 52 GLY B N 1
ATOM 1481 C CA . GLY B 1 52 ? 11.516 -21.094 -8.562 1 93.69 52 GLY B CA 1
ATOM 1482 C C . GLY B 1 52 ? 10.781 -19.859 -9.078 1 93.69 52 GLY B C 1
ATOM 1483 O O . GLY B 1 52 ? 11.414 -18.875 -9.453 1 93.69 52 GLY B O 1
ATOM 1484 N N . VAL B 1 53 ? 9.422 -20 -9.18 1 94.88 53 VAL B N 1
ATOM 1485 C CA . VAL B 1 53 ? 8.617 -18.922 -9.75 1 94.88 53 VAL B CA 1
ATOM 1486 C C . VAL B 1 53 ? 7.73 -18.312 -8.664 1 94.88 53 VAL B C 1
ATOM 1488 O O . VAL B 1 53 ? 7.152 -19.031 -7.852 1 94.88 53 VAL B O 1
ATOM 1491 N N . VAL B 1 54 ? 7.727 -16.969 -8.641 1 96.12 54 VAL B N 1
ATOM 1492 C CA . VAL B 1 54 ? 6.84 -16.266 -7.719 1 96.12 54 VAL B CA 1
ATOM 1493 C C . VAL B 1 54 ? 6.094 -15.156 -8.461 1 96.12 54 VAL B C 1
ATOM 1495 O O . VAL B 1 54 ? 6.449 -14.812 -9.586 1 96.12 54 VAL B O 1
ATOM 1498 N N . PHE B 1 55 ? 5.016 -14.68 -7.879 1 96.12 55 PHE B N 1
ATOM 1499 C CA . PHE B 1 55 ? 4.332 -13.484 -8.352 1 96.12 55 PHE B CA 1
ATOM 1500 C C . PHE B 1 55 ? 4.906 -12.234 -7.68 1 96.12 55 PHE B C 1
ATOM 1502 O O . PHE B 1 55 ? 5.098 -12.211 -6.465 1 96.12 55 PHE B O 1
ATOM 1509 N N . ALA B 1 56 ? 5.152 -11.227 -8.469 1 97.25 56 ALA B N 1
ATOM 1510 C CA . ALA B 1 56 ? 5.652 -9.945 -7.977 1 97.25 56 ALA B CA 1
ATOM 1511 C C . ALA B 1 56 ? 4.75 -8.797 -8.414 1 97.25 56 ALA B C 1
ATOM 1513 O O . ALA B 1 56 ? 4.375 -8.695 -9.578 1 97.25 56 ALA B O 1
ATOM 1514 N N . VAL B 1 57 ? 4.398 -7.984 -7.488 1 98.56 57 VAL B N 1
ATOM 1515 C CA . VAL B 1 57 ? 3.67 -6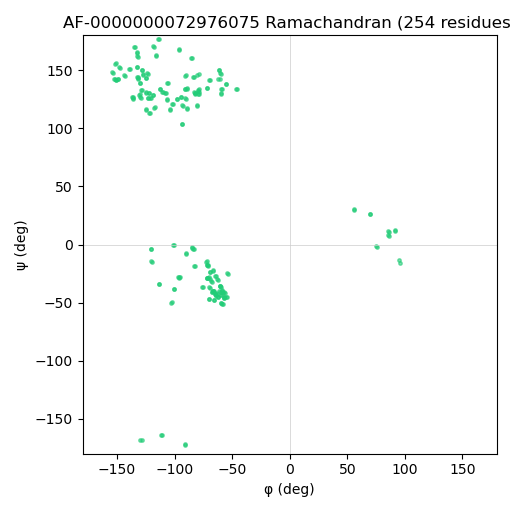.766 -7.82 1 98.56 57 VAL B CA 1
ATOM 1516 C C . VAL B 1 57 ? 4.605 -5.773 -8.508 1 98.56 57 VAL B C 1
ATOM 1518 O O . VAL B 1 57 ? 5.703 -5.504 -8.016 1 98.56 57 VAL B O 1
ATOM 1521 N N . ARG B 1 58 ? 4.113 -5.168 -9.602 1 98.62 58 ARG B N 1
ATOM 1522 C CA . ARG B 1 58 ? 4.922 -4.227 -10.367 1 98.62 58 ARG B CA 1
ATOM 1523 C C . ARG B 1 58 ? 4.352 -2.816 -10.281 1 98.62 58 ARG B C 1
ATOM 1525 O O . ARG B 1 58 ? 5.082 -1.834 -10.422 1 98.62 58 ARG B O 1
ATOM 1532 N N . ARG B 1 59 ? 3.115 -2.756 -10.211 1 98.94 59 ARG B N 1
ATOM 1533 C CA . ARG B 1 59 ? 2.453 -1.456 -10.172 1 98.94 59 ARG B CA 1
ATOM 1534 C C . ARG B 1 59 ? 1.139 -1.535 -9.398 1 98.94 59 ARG B C 1
ATOM 1536 O O . ARG B 1 59 ? 0.401 -2.516 -9.523 1 98.94 59 ARG B O 1
ATOM 1543 N N . VAL B 1 60 ? 0.84 -0.506 -8.633 1 98.94 60 VAL B N 1
ATOM 1544 C CA . VAL B 1 60 ? -0.44 -0.354 -7.945 1 98.94 60 VAL B CA 1
ATOM 1545 C C . VAL B 1 60 ? -1.003 1.041 -8.203 1 98.94 60 VAL B C 1
ATOM 1547 O O . VAL B 1 60 ? -0.293 2.041 -8.062 1 98.94 60 VAL B O 1
ATOM 1550 N N . GLU B 1 61 ? -2.23 1.112 -8.625 1 98.94 61 GLU B N 1
ATOM 1551 C CA . GLU B 1 61 ? -3.041 2.328 -8.617 1 98.94 61 GLU B CA 1
ATOM 1552 C C . GLU B 1 61 ? -4.258 2.172 -7.711 1 98.94 61 GLU B C 1
ATOM 1554 O O . GLU B 1 61 ? -5.148 1.365 -7.988 1 98.94 61 GLU B O 1
ATOM 1559 N N . ALA B 1 62 ? -4.312 2.996 -6.695 1 98.94 62 ALA B N 1
ATOM 1560 C CA . ALA B 1 62 ? -5.332 2.77 -5.676 1 98.94 62 ALA B CA 1
ATOM 1561 C C . ALA B 1 62 ? -6.074 4.062 -5.344 1 98.94 62 ALA B C 1
ATOM 1563 O O . ALA B 1 62 ? -5.465 5.133 -5.27 1 98.94 62 ALA B O 1
ATOM 1564 N N . ASP B 1 63 ? -7.348 3.91 -5.109 1 98.94 63 ASP B N 1
ATOM 1565 C CA . ASP B 1 63 ? -8.203 5.004 -4.664 1 98.94 63 ASP B CA 1
ATOM 1566 C C . ASP B 1 63 ? -8.875 4.676 -3.332 1 98.94 63 ASP B C 1
ATOM 1568 O O . ASP B 1 63 ? -9.43 3.588 -3.164 1 98.94 63 ASP B O 1
ATOM 1572 N N . TYR B 1 64 ? -8.734 5.629 -2.467 1 98.88 64 TYR B N 1
ATOM 1573 C CA . TYR B 1 64 ? -9.344 5.527 -1.148 1 98.88 64 TYR B CA 1
ATOM 1574 C C . TYR B 1 64 ? -10.594 6.398 -1.058 1 98.88 64 TYR B C 1
ATOM 1576 O O . TYR B 1 64 ? -10.508 7.625 -1.089 1 98.88 64 TYR B O 1
ATOM 1584 N N . TYR B 1 65 ? -11.742 5.762 -0.864 1 98.56 65 TYR B N 1
ATOM 1585 C CA . TYR B 1 65 ? -12.992 6.508 -0.961 1 98.56 65 TYR B CA 1
ATOM 1586 C C . TYR B 1 65 ? -13.555 6.816 0.422 1 98.56 65 TYR B C 1
ATOM 1588 O O . TYR B 1 65 ? -14.008 7.93 0.679 1 98.56 65 TYR B O 1
ATOM 1596 N N . SER B 1 66 ? -13.664 5.836 1.278 1 97.88 66 SER B N 1
ATOM 1597 C CA . SER B 1 66 ? -14.156 5.957 2.646 1 97.88 66 SER B CA 1
ATOM 1598 C C . SER B 1 66 ? -13.461 4.965 3.572 1 97.88 66 SER B C 1
ATOM 1600 O O . SER B 1 66 ? -13.023 3.898 3.135 1 97.88 66 SER B O 1
ATOM 1602 N N . PRO B 1 67 ? -13.359 5.301 4.828 1 98 67 PRO B N 1
ATOM 1603 C CA . PRO B 1 67 ? -12.586 4.438 5.727 1 98 67 PRO B CA 1
ATOM 1604 C C . PRO B 1 67 ? -13.391 3.258 6.258 1 98 67 PRO B C 1
ATOM 1606 O O . PRO B 1 67 ? -14.594 3.391 6.504 1 98 67 PRO B O 1
ATOM 1609 N N . ALA B 1 68 ? -12.711 2.104 6.414 1 98.75 68 ALA B N 1
ATOM 1610 C CA . ALA B 1 68 ? -13.219 1.026 7.262 1 98.75 68 ALA B CA 1
ATOM 1611 C C . ALA B 1 68 ? -12.82 1.233 8.719 1 98.75 68 ALA B C 1
ATOM 1613 O O . ALA B 1 68 ? -11.875 1.979 9.008 1 98.75 68 ALA B O 1
ATOM 1614 N N . ARG B 1 69 ? -13.555 0.562 9.633 1 98.31 69 ARG B N 1
ATOM 1615 C CA . ARG B 1 69 ? -13.352 0.724 11.07 1 98.31 69 ARG B CA 1
ATOM 1616 C C . ARG B 1 69 ? -13.281 -0.629 11.766 1 98.31 69 ARG B C 1
ATOM 1618 O O . ARG B 1 69 ? -13.672 -1.65 11.195 1 98.31 69 ARG B O 1
ATOM 1625 N N . TYR B 1 70 ? -12.812 -0.601 12.977 1 98.44 70 TYR B N 1
ATOM 1626 C CA . TYR B 1 70 ? -12.727 -1.801 13.805 1 98.44 70 TYR B CA 1
ATOM 1627 C C . TYR B 1 70 ? -14.031 -2.586 13.75 1 98.44 70 TYR B C 1
ATOM 1629 O O . TYR B 1 70 ? -15.117 -2.004 13.828 1 98.44 70 TYR B O 1
ATOM 1637 N N . ASP B 1 71 ? -13.883 -3.836 13.57 1 98.38 71 ASP B N 1
ATOM 1638 C CA . ASP B 1 71 ? -14.945 -4.836 13.648 1 98.38 71 ASP B CA 1
ATOM 1639 C C . ASP B 1 71 ? -15.836 -4.789 12.398 1 98.38 71 ASP B C 1
ATOM 1641 O O . ASP B 1 71 ? -16.797 -5.551 12.289 1 98.38 71 ASP B O 1
ATOM 1645 N N . ASP B 1 72 ? -15.602 -3.891 11.453 1 98.75 72 ASP B N 1
ATOM 1646 C CA . ASP B 1 72 ? -16.328 -3.918 10.18 1 98.75 72 ASP B CA 1
ATOM 1647 C C . ASP B 1 72 ? -16.188 -5.281 9.508 1 98.75 72 ASP B C 1
ATOM 1649 O O . ASP B 1 72 ? -15.125 -5.895 9.531 1 98.75 72 ASP B O 1
ATOM 1653 N N . GLU B 1 73 ? -17.266 -5.781 8.953 1 98.81 73 GLU B N 1
ATOM 1654 C CA . GLU B 1 73 ? -17.266 -6.91 8.031 1 98.81 73 GLU B CA 1
ATOM 1655 C C . GLU B 1 73 ? -17.094 -6.445 6.586 1 98.81 73 GLU B C 1
ATOM 1657 O O . GLU B 1 73 ? -17.969 -5.773 6.039 1 98.81 73 GLU B O 1
ATOM 1662 N N . LEU B 1 74 ? -15.984 -6.863 5.973 1 98.94 74 LEU B N 1
ATOM 1663 C CA . LEU B 1 74 ? -15.648 -6.414 4.625 1 98.94 74 LEU B CA 1
ATOM 1664 C C . LEU B 1 74 ? -15.648 -7.582 3.646 1 98.94 74 LEU B C 1
ATOM 1666 O O . LEU B 1 74 ? -15.672 -8.742 4.059 1 98.94 74 LEU B O 1
ATOM 1670 N N . VAL B 1 75 ? -15.711 -7.223 2.369 1 98.94 75 VAL B N 1
ATOM 1671 C CA . VAL B 1 75 ? -15.523 -8.188 1.289 1 98.94 75 VAL B CA 1
ATOM 1672 C C . VAL B 1 75 ? -14.5 -7.648 0.29 1 98.94 75 VAL B C 1
ATOM 1674 O O . VAL B 1 75 ? -14.617 -6.516 -0.183 1 98.94 75 VAL B O 1
ATOM 1677 N N . VAL B 1 76 ? -13.5 -8.453 0.019 1 98.94 76 VAL B N 1
ATOM 1678 C CA . VAL B 1 76 ? -12.586 -8.148 -1.076 1 98.94 76 VAL B CA 1
ATOM 1679 C C . VAL B 1 76 ? -13.094 -8.789 -2.365 1 98.94 76 VAL B C 1
ATOM 1681 O O . VAL B 1 76 ? -13.336 -10 -2.414 1 98.94 76 VAL B O 1
ATOM 1684 N N . VAL B 1 77 ? -13.234 -7.949 -3.369 1 98.75 77 VAL B N 1
ATOM 1685 C CA . VAL B 1 77 ? -13.664 -8.438 -4.676 1 98.75 77 VAL B CA 1
ATOM 1686 C C . VAL B 1 77 ? -12.492 -8.383 -5.656 1 98.75 77 VAL B C 1
ATOM 1688 O O . VAL B 1 77 ? -11.812 -7.363 -5.766 1 98.75 77 VAL B O 1
ATOM 1691 N N . THR B 1 78 ? -12.266 -9.516 -6.363 1 98.12 78 THR B N 1
ATOM 1692 C CA . THR B 1 78 ? -11.148 -9.656 -7.289 1 98.12 78 THR B CA 1
ATOM 1693 C C . THR B 1 78 ? -11.648 -10.016 -8.688 1 98.12 78 THR B C 1
ATOM 1695 O O . THR B 1 78 ? -12.414 -10.961 -8.852 1 98.12 78 THR B O 1
ATOM 1698 N N . ALA B 1 79 ? -11.242 -9.234 -9.656 1 96.19 79 ALA B N 1
ATOM 1699 C CA . ALA B 1 79 ? -11.57 -9.469 -11.062 1 96.19 79 ALA B CA 1
ATOM 1700 C C . ALA B 1 79 ? -10.352 -9.258 -11.953 1 96.19 79 ALA B C 1
ATOM 1702 O O . ALA B 1 79 ? -9.773 -8.172 -11.977 1 96.19 79 ALA B O 1
ATOM 1703 N N . VAL B 1 80 ? -10 -10.234 -12.773 1 95 80 VAL B N 1
ATOM 1704 C CA . VAL B 1 80 ? -8.867 -10.109 -13.68 1 95 80 VAL B CA 1
ATOM 1705 C C . VAL B 1 80 ? -9.273 -9.297 -14.906 1 95 80 VAL B C 1
ATOM 1707 O O . VAL B 1 80 ? -10.281 -9.594 -15.555 1 95 80 VAL B O 1
ATOM 1710 N N . GLU B 1 81 ? -8.438 -8.344 -15.219 1 95.25 81 GLU B N 1
ATOM 1711 C CA . GLU B 1 81 ? -8.75 -7.449 -16.328 1 95.25 81 GLU B CA 1
ATOM 1712 C C . GLU B 1 81 ? -7.992 -7.852 -17.594 1 95.25 81 GLU B C 1
ATOM 1714 O O . GLU B 1 81 ? -8.492 -7.68 -18.703 1 95.25 81 GLU B O 1
ATOM 1719 N N . ALA B 1 82 ? -6.855 -8.25 -17.453 1 93.69 82 ALA B N 1
ATOM 1720 C CA . ALA B 1 82 ? -6.012 -8.609 -18.594 1 93.69 82 ALA B CA 1
ATOM 1721 C C . ALA B 1 82 ? -4.961 -9.633 -18.203 1 93.69 82 ALA B C 1
ATOM 1723 O O . ALA B 1 82 ? -4.512 -9.664 -17.047 1 93.69 82 ALA B O 1
ATOM 1724 N N . VAL B 1 83 ? -4.629 -10.477 -19.172 1 93 83 VAL B N 1
ATOM 1725 C CA . VAL B 1 83 ? -3.562 -11.461 -19 1 93 83 VAL B CA 1
ATOM 17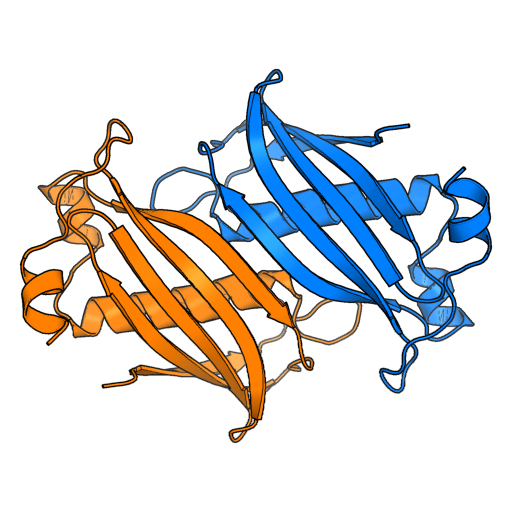26 C C . VAL B 1 83 ? -2.686 -11.508 -20.25 1 93 83 VAL B C 1
ATOM 1728 O O . VAL B 1 83 ? -3.195 -11.539 -21.359 1 93 83 VAL B O 1
ATOM 1731 N N . THR B 1 84 ? -1.462 -11.367 -20.062 1 87.19 84 THR B N 1
ATOM 1732 C CA . THR B 1 84 ? -0.473 -11.656 -21.094 1 87.19 84 THR B CA 1
ATOM 1733 C C . THR B 1 84 ? 0.357 -12.883 -20.719 1 87.19 84 THR B C 1
ATOM 1735 O O . THR B 1 84 ? 0.023 -13.594 -19.766 1 87.19 84 THR B O 1
ATOM 1738 N N . GLY B 1 85 ? 1.598 -13.188 -21.375 1 87.5 85 GLY B N 1
ATOM 1739 C CA . GLY B 1 85 ? 2.361 -14.391 -21.094 1 87.5 85 GLY B CA 1
ATOM 1740 C C . GLY B 1 85 ? 2.93 -14.414 -19.688 1 87.5 85 GLY B C 1
ATOM 1741 O O . GLY B 1 85 ? 2.822 -15.422 -18.984 1 87.5 85 GLY B O 1
ATOM 1742 N N . ALA B 1 86 ? 3.416 -13.375 -19.125 1 95.06 86 ALA B N 1
ATOM 1743 C CA . ALA B 1 86 ? 4.02 -13.383 -17.797 1 95.06 86 ALA B CA 1
ATOM 1744 C C . ALA B 1 86 ? 3.285 -12.445 -16.844 1 95.06 86 ALA B C 1
ATOM 1746 O O . ALA B 1 86 ? 3.527 -12.453 -15.641 1 95.06 86 ALA B O 1
ATOM 1747 N N . ARG B 1 87 ? 2.266 -11.711 -17.438 1 96.19 87 ARG B N 1
AT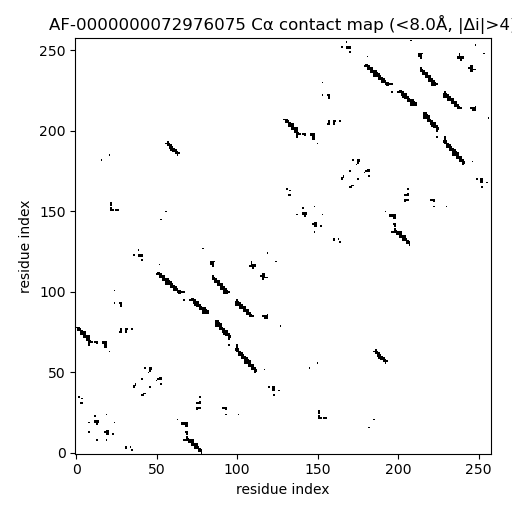OM 1748 C CA . ARG B 1 87 ? 1.702 -10.594 -16.688 1 96.19 87 ARG B CA 1
ATOM 1749 C C . ARG B 1 87 ? 0.182 -10.695 -16.609 1 96.19 87 ARG B C 1
ATOM 1751 O O . ARG B 1 87 ? -0.466 -11.109 -17.562 1 96.19 87 ARG B O 1
ATOM 1758 N N . TRP B 1 88 ? -0.279 -10.234 -15.492 1 95.62 88 TRP B N 1
ATOM 1759 C CA . TRP B 1 88 ? -1.726 -10.062 -15.398 1 95.62 88 TRP B CA 1
ATOM 1760 C C . TRP B 1 88 ? -2.078 -8.82 -14.586 1 95.62 88 TRP B C 1
ATOM 1762 O O . TRP B 1 88 ? -1.333 -8.43 -13.68 1 95.62 88 TRP B O 1
ATOM 1772 N N . ILE B 1 89 ? -3.186 -8.18 -15.008 1 97.5 89 ILE B N 1
ATOM 1773 C CA . ILE B 1 89 ? -3.738 -7 -14.352 1 97.5 89 ILE B CA 1
ATOM 1774 C C . ILE B 1 89 ? -5.066 -7.352 -13.688 1 97.5 89 ILE B C 1
ATOM 1776 O O . ILE B 1 89 ? -5.945 -7.949 -14.312 1 97.5 89 ILE B O 1
ATOM 1780 N N . VAL B 1 90 ? -5.172 -6.945 -12.445 1 97.38 90 VAL B N 1
ATOM 1781 C CA . VAL B 1 90 ? -6.344 -7.324 -11.656 1 97.38 90 VAL B CA 1
ATOM 1782 C C . VAL B 1 90 ? -6.961 -6.082 -11.016 1 97.38 90 VAL B C 1
ATOM 1784 O O . VAL B 1 90 ? -6.246 -5.223 -10.5 1 97.38 90 VAL B O 1
ATOM 1787 N N . ARG B 1 91 ? -8.25 -5.98 -11.141 1 98.38 91 ARG B N 1
ATOM 1788 C CA . ARG B 1 91 ? -9.031 -4.977 -10.422 1 98.38 91 ARG B CA 1
ATOM 1789 C C . ARG B 1 91 ? -9.594 -5.547 -9.125 1 98.38 91 ARG B C 1
ATOM 1791 O O . ARG B 1 91 ? -10.266 -6.578 -9.133 1 98.38 91 ARG B O 1
ATOM 1798 N N . GLN B 1 92 ? -9.336 -4.867 -8.008 1 98.81 92 GLN B N 1
ATOM 1799 C CA . GLN B 1 92 ? -9.836 -5.324 -6.719 1 98.81 92 GLN B CA 1
ATOM 1800 C C . GLN B 1 92 ? -10.492 -4.184 -5.945 1 98.81 92 GLN B C 1
ATOM 1802 O O . GLN B 1 92 ? -10.016 -3.045 -5.992 1 98.81 92 GLN B O 1
ATOM 1807 N N . THR B 1 93 ? -11.555 -4.523 -5.223 1 98.88 93 THR B N 1
ATOM 1808 C CA . THR B 1 93 ? -12.227 -3.574 -4.344 1 98.88 93 THR B CA 1
ATOM 1809 C C . THR B 1 93 ? -12.391 -4.156 -2.939 1 98.88 93 THR B C 1
ATOM 1811 O O . THR B 1 93 ? -12.359 -5.375 -2.76 1 98.88 93 THR B O 1
ATOM 1814 N N . VAL B 1 94 ? -12.398 -3.307 -1.943 1 98.94 94 VAL B N 1
ATOM 1815 C CA . VAL B 1 94 ? -12.844 -3.619 -0.588 1 98.94 94 VAL B CA 1
ATOM 1816 C C . VAL B 1 94 ? -14.195 -2.963 -0.319 1 98.94 94 VAL B C 1
ATOM 1818 O O . VAL B 1 94 ? -14.336 -1.746 -0.463 1 98.94 94 VAL B O 1
ATOM 1821 N N . GLU B 1 95 ? -15.109 -3.777 0.069 1 98.94 95 GLU B N 1
ATOM 1822 C CA . GLU B 1 95 ? -16.484 -3.312 0.194 1 98.94 95 GLU B CA 1
ATOM 1823 C C . GLU B 1 95 ? -17.031 -3.557 1.6 1 98.94 95 GLU B C 1
ATOM 1825 O O . GLU B 1 95 ? -16.656 -4.531 2.254 1 98.94 95 GLU B O 1
ATOM 1830 N N . ARG B 1 96 ? -17.875 -2.699 2.043 1 98.88 96 ARG B N 1
ATOM 1831 C CA . ARG B 1 96 ? -18.688 -2.854 3.248 1 98.88 96 ARG B CA 1
ATOM 1832 C C . ARG B 1 96 ? -20.172 -2.758 2.926 1 98.88 96 ARG B C 1
ATOM 1834 O O . ARG B 1 96 ? -20.656 -1.692 2.545 1 98.88 96 ARG B O 1
ATOM 1841 N N . GLY B 1 97 ? -20.906 -3.83 3.074 1 97.5 97 GLY B N 1
ATOM 1842 C CA . GLY B 1 97 ? -22.328 -3.814 2.75 1 97.5 97 GLY B CA 1
ATOM 1843 C C . GLY B 1 97 ? -22.609 -3.379 1.325 1 97.5 97 GLY B C 1
ATOM 1844 O O . GLY B 1 97 ? -23.562 -2.639 1.074 1 97.5 97 GLY B O 1
ATOM 1845 N N . GLY B 1 98 ? -21.734 -3.646 0.463 1 97.38 98 GLY B N 1
ATOM 1846 C CA . GLY B 1 98 ? -21.938 -3.324 -0.943 1 97.38 98 GLY B CA 1
ATOM 1847 C C . GLY B 1 98 ? -21.312 -1.992 -1.338 1 97.38 98 GLY B C 1
ATOM 1848 O O . GLY B 1 98 ? -21.172 -1.697 -2.525 1 97.38 98 GLY B O 1
ATOM 1849 N N . GLU B 1 99 ? -20.969 -1.186 -0.406 1 98.62 99 GLU B N 1
ATOM 1850 C CA . GLU B 1 99 ? -20.312 0.092 -0.686 1 98.62 99 GLU B CA 1
ATOM 1851 C C . GLU B 1 99 ? -18.812 -0.086 -0.897 1 98.62 99 GLU B C 1
ATOM 1853 O O . GLU B 1 99 ? -18.141 -0.695 -0.069 1 98.62 99 GLU B O 1
ATOM 1858 N N . VAL B 1 100 ? -18.312 0.483 -1.979 1 98.94 100 VAL B N 1
ATOM 1859 C CA . VAL B 1 100 ? -16.891 0.395 -2.254 1 98.94 100 VAL B CA 1
ATOM 1860 C C . VAL B 1 100 ? -16.141 1.432 -1.421 1 98.94 100 VAL B C 1
ATOM 1862 O O . VAL B 1 100 ? -16.375 2.635 -1.561 1 98.94 100 VAL B O 1
ATOM 1865 N N . LEU B 1 101 ? -15.242 0.93 -0.579 1 98.94 101 LEU B N 1
ATOM 1866 C CA . LEU B 1 101 ? -14.438 1.801 0.276 1 98.94 101 LEU B CA 1
ATOM 1867 C C . LEU B 1 101 ? -13.078 2.076 -0.353 1 98.94 101 LEU B C 1
ATOM 1869 O O . LEU B 1 101 ? -12.461 3.107 -0.076 1 98.94 101 LEU B O 1
ATOM 1873 N N . PHE B 1 102 ? -12.617 1.185 -1.119 1 98.94 102 PHE B N 1
ATOM 1874 C CA . PHE B 1 102 ? -11.281 1.153 -1.686 1 98.94 102 PHE B CA 1
ATOM 1875 C C . PHE B 1 102 ? -11.266 0.399 -3.01 1 98.94 102 PHE B C 1
ATOM 1877 O O . PHE B 1 102 ? -11.953 -0.613 -3.16 1 98.94 102 PHE B O 1
ATOM 1884 N N . SER B 1 103 ? -10.453 0.877 -3.994 1 98.94 103 SER B N 1
ATOM 1885 C CA . SER B 1 103 ? -10.242 0.154 -5.242 1 98.94 103 SER B CA 1
ATOM 1886 C C . SER B 1 103 ? -8.781 0.223 -5.676 1 98.94 103 SER B C 1
ATOM 1888 O O . SER B 1 103 ? -8.086 1.199 -5.379 1 98.94 103 SER B O 1
ATOM 1890 N N . ALA B 1 104 ? -8.383 -0.791 -6.367 1 98.94 104 ALA B N 1
ATOM 1891 C CA . ALA B 1 104 ? -7.016 -0.806 -6.867 1 98.94 104 ALA B CA 1
ATOM 1892 C C . ALA B 1 104 ? -6.918 -1.575 -8.18 1 98.94 104 ALA B C 1
ATOM 1894 O O . ALA B 1 104 ? -7.641 -2.555 -8.391 1 98.94 104 ALA B O 1
ATOM 1895 N N . LEU B 1 105 ? -6.109 -1.088 -9.047 1 98.88 105 LEU B N 1
ATOM 1896 C CA . LEU B 1 105 ? -5.57 -1.842 -10.172 1 98.88 105 LEU B CA 1
ATOM 1897 C C . LEU B 1 105 ? -4.137 -2.281 -9.891 1 98.88 105 LEU B C 1
ATOM 1899 O O . LEU B 1 105 ? -3.268 -1.448 -9.617 1 98.88 105 LEU B O 1
ATOM 1903 N N . VAL B 1 106 ? -3.934 -3.592 -9.922 1 98.88 106 VAL B N 1
ATOM 1904 C CA . VAL B 1 106 ? -2.625 -4.137 -9.578 1 98.88 106 VAL B CA 1
ATOM 1905 C C . VAL B 1 106 ? -2.045 -4.887 -10.773 1 98.88 106 VAL B C 1
ATOM 1907 O O . VAL B 1 106 ? -2.719 -5.727 -11.375 1 98.88 106 VAL B O 1
ATOM 1910 N N . THR B 1 107 ? -0.827 -4.551 -11.117 1 98.81 107 THR B N 1
ATOM 1911 C CA . THR B 1 107 ? -0.074 -5.281 -12.133 1 98.81 107 THR B CA 1
ATOM 1912 C C . THR B 1 107 ? 0.872 -6.285 -11.484 1 98.81 107 THR B C 1
ATOM 1914 O O . THR B 1 107 ? 1.704 -5.918 -10.648 1 98.81 107 THR B O 1
ATOM 1917 N N . ILE B 1 108 ? 0.735 -7.531 -11.906 1 98 108 ILE B N 1
ATOM 1918 C CA . ILE B 1 108 ? 1.509 -8.617 -11.32 1 98 108 ILE B CA 1
ATOM 1919 C C . ILE B 1 108 ? 2.271 -9.359 -12.422 1 98 108 ILE B C 1
ATOM 1921 O O . ILE B 1 108 ? 1.754 -9.555 -13.523 1 98 108 ILE B O 1
ATOM 1925 N N . VAL B 1 109 ? 3.471 -9.781 -12.078 1 97.75 109 VAL B N 1
ATOM 1926 C CA . VAL B 1 109 ? 4.289 -10.539 -13.023 1 97.75 109 VAL B CA 1
ATOM 1927 C C . VAL B 1 109 ? 4.812 -11.805 -12.352 1 97.75 109 VAL B C 1
ATOM 1929 O O . VAL B 1 109 ? 5.191 -11.781 -11.18 1 97.75 109 VAL B O 1
ATOM 1932 N N . ALA B 1 110 ? 4.793 -12.891 -13.102 1 96.69 110 ALA B N 1
ATOM 1933 C CA . ALA B 1 110 ? 5.531 -14.078 -12.672 1 96.69 110 ALA B CA 1
ATOM 1934 C C . ALA B 1 110 ? 7.02 -13.93 -12.977 1 96.69 110 ALA B C 1
ATOM 1936 O O . ALA B 1 110 ? 7.402 -13.633 -14.109 1 96.69 110 ALA B O 1
ATOM 1937 N N . ILE B 1 111 ? 7.816 -14.188 -11.953 1 96.5 111 ILE B N 1
ATOM 1938 C CA . ILE B 1 111 ? 9.25 -14.031 -12.172 1 96.5 111 ILE B CA 1
ATOM 1939 C C . ILE B 1 111 ? 9.992 -15.25 -11.633 1 96.5 111 ILE B C 1
ATOM 1941 O O . ILE B 1 111 ? 9.523 -15.898 -10.695 1 96.5 111 ILE B O 1
ATOM 1945 N N . ASN B 1 112 ? 11.148 -15.531 -12.227 1 95.5 112 ASN B N 1
ATOM 1946 C CA . ASN B 1 112 ? 11.992 -16.625 -11.734 1 95.5 112 ASN B CA 1
ATOM 1947 C C . ASN B 1 112 ? 12.992 -16.125 -10.688 1 95.5 112 ASN B C 1
ATOM 1949 O O . ASN B 1 112 ? 12.906 -14.977 -10.242 1 95.5 112 ASN B O 1
ATOM 1953 N N . GLU B 1 113 ? 13.914 -16.969 -10.297 1 91.69 113 GLU B N 1
ATOM 1954 C CA . GLU B 1 113 ? 14.859 -16.656 -9.227 1 91.69 113 GLU B CA 1
ATOM 1955 C C . GLU B 1 113 ? 15.773 -15.5 -9.602 1 91.69 113 GLU B C 1
ATOM 1957 O O . GLU B 1 113 ? 16.219 -14.742 -8.742 1 91.69 113 GLU B O 1
ATOM 1962 N N . ALA B 1 114 ? 15.992 -15.344 -10.93 1 93.12 114 ALA B N 1
ATOM 1963 C CA . ALA B 1 114 ? 16.859 -14.273 -11.414 1 93.12 114 ALA B CA 1
ATOM 1964 C C . ALA B 1 114 ? 16.109 -12.961 -11.531 1 93.12 114 ALA B C 1
ATOM 1966 O O . ALA B 1 114 ? 16.688 -11.922 -11.836 1 93.12 114 ALA B O 1
ATOM 1967 N N . GLY B 1 115 ? 14.852 -12.992 -11.273 1 93.38 115 GLY B N 1
ATOM 1968 C CA . GLY B 1 115 ? 14.023 -11.797 -11.367 1 93.38 115 GLY B CA 1
ATOM 1969 C C . GLY B 1 115 ? 13.508 -11.539 -12.766 1 93.38 115 GLY B C 1
ATOM 1970 O O . GLY B 1 115 ? 12.93 -10.477 -13.039 1 93.38 115 GLY B O 1
ATOM 1971 N N . ALA B 1 116 ? 13.688 -12.531 -13.594 1 95.62 116 ALA B N 1
ATOM 1972 C CA . ALA B 1 116 ? 13.242 -12.383 -14.977 1 95.62 116 ALA B CA 1
ATOM 1973 C C . ALA B 1 116 ? 11.797 -12.859 -15.141 1 95.62 116 ALA B C 1
ATOM 1975 O O . ALA B 1 116 ? 11.398 -13.867 -14.547 1 95.62 116 ALA B O 1
ATOM 1976 N N . PRO B 1 117 ? 11.062 -12.164 -16.062 1 96.31 117 PRO B N 1
ATOM 1977 C CA . PRO B 1 117 ? 9.695 -12.633 -16.312 1 96.31 117 PRO B CA 1
ATOM 1978 C C . PRO B 1 117 ? 9.656 -14.055 -16.875 1 96.31 117 PRO B C 1
ATOM 1980 O O . PRO B 1 117 ? 10.516 -14.438 -17.656 1 96.31 117 PRO B O 1
ATOM 1983 N N . THR B 1 118 ? 8.672 -14.797 -16.438 1 94.88 118 THR B N 1
ATOM 1984 C CA . THR B 1 118 ? 8.453 -16.156 -16.906 1 94.88 118 THR B CA 1
ATOM 1985 C C . THR B 1 118 ? 6.98 -16.391 -17.219 1 94.88 118 THR B C 1
ATOM 1987 O O . THR B 1 118 ? 6.125 -15.594 -16.828 1 94.88 118 THR B O 1
ATOM 1990 N N . ARG B 1 119 ? 6.746 -17.531 -17.844 1 92.38 119 ARG B N 1
ATOM 1991 C CA . ARG B 1 119 ? 5.375 -17.844 -18.25 1 92.38 119 ARG B CA 1
ATOM 1992 C C . ARG B 1 119 ? 4.504 -18.141 -17.031 1 92.38 119 ARG B C 1
ATOM 1994 O O . ARG B 1 119 ? 4.941 -18.812 -16.094 1 92.38 119 ARG B O 1
ATOM 2001 N N . LEU B 1 120 ? 3.268 -17.672 -17.094 1 91.25 120 LEU B N 1
ATOM 2002 C CA . LEU B 1 120 ? 2.301 -17.984 -16.047 1 91.25 120 LEU B CA 1
ATOM 2003 C C . LEU B 1 120 ? 2.051 -19.484 -15.969 1 91.25 120 LEU B C 1
ATOM 2005 O O . LEU B 1 120 ? 2.096 -20.188 -16.984 1 91.25 120 LEU B O 1
ATOM 2009 N N . PRO B 1 121 ? 1.743 -19.922 -14.805 1 85.56 121 PRO B N 1
ATOM 2010 C CA . PRO B 1 121 ? 1.426 -21.344 -14.68 1 85.56 121 PRO B CA 1
ATOM 2011 C C . PRO B 1 121 ? 0.239 -21.766 -15.539 1 85.56 121 PRO B C 1
ATOM 2013 O O . PRO B 1 121 ? -0.712 -21 -15.703 1 85.56 121 PRO B O 1
ATOM 2016 N N . ALA B 1 122 ? 0.343 -23 -15.992 1 82.19 122 ALA B N 1
ATOM 2017 C CA . ALA B 1 122 ? -0.688 -23.531 -16.891 1 82.19 122 ALA B CA 1
ATOM 2018 C C . ALA B 1 122 ? -2.062 -23.469 -16.234 1 82.19 122 ALA B C 1
ATOM 2020 O O . ALA B 1 122 ? -3.062 -23.172 -16.891 1 82.19 122 ALA B O 1
ATOM 2021 N N . ALA B 1 123 ? -2.088 -23.797 -14.992 1 79.75 123 ALA B N 1
ATOM 2022 C CA . ALA B 1 123 ? -3.357 -23.797 -14.273 1 79.75 123 ALA B CA 1
ATOM 2023 C C . ALA B 1 123 ? -3.99 -22.406 -14.281 1 79.75 123 ALA B C 1
ATOM 2025 O O . ALA B 1 123 ? -5.215 -22.266 -14.336 1 79.75 123 ALA B O 1
ATOM 2026 N N . PHE B 1 124 ? -3.158 -21.391 -14.195 1 79.38 124 PHE B N 1
ATOM 2027 C CA . PHE B 1 124 ? -3.59 -20 -14.195 1 79.38 124 PHE B CA 1
ATOM 2028 C C . PHE B 1 124 ? -4.242 -19.625 -15.523 1 79.38 124 PHE B C 1
ATOM 2030 O O . PHE B 1 124 ? -5.328 -19.047 -15.547 1 79.38 124 PHE B O 1
ATOM 2037 N N . ARG B 1 125 ? -3.717 -20.047 -16.578 1 77.19 125 ARG B N 1
ATOM 2038 C CA . ARG B 1 125 ? -4.141 -19.688 -17.922 1 77.19 125 ARG B CA 1
ATOM 2039 C C . ARG B 1 125 ? -5.418 -20.422 -18.312 1 77.19 125 ARG B C 1
ATOM 2041 O O . ARG B 1 125 ? -6.27 -19.875 -19.016 1 77.19 125 ARG B O 1
ATOM 2048 N N . ARG B 1 126 ? -5.465 -21.609 -17.859 1 73 126 ARG B N 1
ATOM 2049 C CA . ARG B 1 126 ? -6.594 -22.453 -18.234 1 73 126 ARG B CA 1
ATOM 2050 C C . ARG B 1 126 ? -7.883 -21.984 -17.578 1 73 126 ARG B C 1
ATOM 2052 O O . ARG B 1 126 ? -8.969 -22.125 -18.156 1 73 126 ARG B O 1
ATOM 2059 N N . ASN B 1 127 ? -7.66 -21.375 -16.438 1 63.62 127 ASN B N 1
ATOM 2060 C CA . ASN B 1 127 ? -8.852 -21.094 -15.648 1 63.62 127 ASN B CA 1
ATOM 2061 C C . ASN B 1 127 ? -9.281 -19.625 -15.773 1 63.62 127 ASN B C 1
ATOM 2063 O O . ASN B 1 127 ? -10.133 -19.156 -15.016 1 63.62 127 ASN B O 1
ATOM 2067 N N . LEU B 1 128 ? -8.602 -18.75 -16.531 1 70.69 128 LEU B N 1
ATOM 2068 C CA . LEU B 1 128 ? -9.023 -17.359 -16.703 1 70.69 128 LEU B CA 1
ATOM 2069 C C . LEU B 1 128 ? -10.281 -17.281 -17.562 1 70.69 128 LEU B C 1
ATOM 2071 O O . LEU B 1 128 ? -10.992 -16.266 -17.531 1 70.69 128 LEU B O 1
ATOM 2075 N N . ASN B 1 129 ? -10.594 -18.375 -18.312 1 53 129 ASN B N 1
ATOM 2076 C CA . ASN B 1 129 ? -11.82 -18.422 -19.094 1 53 129 ASN B CA 1
ATOM 2077 C C . ASN B 1 129 ? -13.023 -18.781 -18.234 1 53 129 ASN B C 1
ATOM 2079 O O . ASN B 1 129 ? -12.922 -19.641 -17.359 1 53 129 ASN B O 1
#

Secondary structure (DSSP, 8-state):
--EEEEEE--GGGB-TTSSB-TTHHHHHHHHHHHHHHHHTT--HHHHHHHH--EEEEEEEEEEE-S---TT-EEEEEEEEEEE-SSEEEEEEEEEETTEEEEEEEEEEEEE-TTS-B-PPPHHHHHT--/--EEEEEE--GGGB-TTSBB-TTHHHHHHHHHHHHHHHHTT--HHHHHHHH--EEEEEEEEEEE-S--BTT-EEEEEEEEEEE-SSEEEEEEEEEETTEEEEEEEEEEEEE-TTS-B-PPPHHHHHT--

pLDDT: mean 94.81, std 7.33, range [53.0, 98.94]